Protein AF-A0A6S6SW06-F1 (afdb_monomer_lite)

Sequence (258 aa):
MIRCRVYVFLMVFAVFLSACGVSHNVPEAEPIYNQGAAPYFSKISEDELSRVSQRLYQNITQGDADRIVQWNDQQQSLNLGFGFVWYPQTSVLTAKSSFPKYLQYLQKEQVPLPIWLVNAMPRGAPWSNRQSFEQSIGDPEMRELRRILRMTKELQVLFLLERLHENTPKMVQQAKGRERKRLIYNLHAMQNVKDGLYPLLDYVSFDEKRLPIVLSRMEKQTSDERVLAAFVESVEDNTGFSGGAVEDRIRSYLNPVY

Foldseek 3Di:
DDDDDDDDDDDDDPDPPDDPPPPPPPPPPDPPDVQQDADAQDDDDPVLLVVLLVVLCCVQCVPPLLSQWDQDPVVQWIQHFSQWTWHALPDPCRVVGPVLVLVVLCVVVVNDDDPVCVVCSSRTDPQNGDVSVVVCSPPPVSVRRSVVSVVCSSSLLVVLSVVCNVCRRVVLVVDDDPLSSLSRVLSVLLSPARSSSNLVSSVSSDDPPCVVVSLLVCCVPGPDNPSSVSVNVSPQVPPPPDCPVVVVVSVCVVDDDD

Secondary structure (DSSP, 8-state):
----------------------------------TTSPP--PPPPHHHHHHHHHHHHHHHHTT-GGGGEEEETTTTEEEETTTEEE-BTT-TTGGG-SHHHHHHHHHHTT----HHHHHHTTT-BS--SHHHHHHTTTSHHHHHHHHHHHHTHHHHHHHHHHHHHHHHHHHHHHS-HHHHHHHHHHHHHHHHSTTTHHHHHHH-SS-GGGHHHHHHHHTTT-S-HHHHHHHHHHHHTTS---THHHHHHHHHHH----

Organism: NCBI:txid298394

Structure (mmCIF, N/CA/C/O backbone):
data_AF-A0A6S6SW06-F1
#
_entry.id   AF-A0A6S6SW06-F1
#
loop_
_atom_site.group_PDB
_atom_site.id
_atom_site.type_symbol
_atom_site.label_atom_id
_atom_site.label_alt_id
_atom_site.label_comp_id
_atom_site.label_asym_id
_atom_site.label_entity_id
_atom_site.label_seq_id
_atom_site.pdbx_PDB_ins_code
_atom_site.Cartn_x
_atom_site.Cartn_y
_atom_site.Cartn_z
_atom_site.occupancy
_atom_site.B_iso_or_equiv
_atom_site.auth_seq_id
_atom_site.auth_comp_id
_atom_site.auth_asym_id
_atom_site.auth_atom_id
_atom_site.pdbx_PDB_model_num
ATOM 1 N N . MET A 1 1 ? 58.487 -31.150 -91.676 1.00 33.16 1 MET A N 1
ATOM 2 C CA . MET A 1 1 ? 59.717 -30.349 -91.516 1.00 33.16 1 MET A CA 1
ATOM 3 C C . MET A 1 1 ? 59.412 -29.164 -90.617 1.00 33.16 1 MET A C 1
ATOM 5 O O . MET A 1 1 ? 58.404 -28.514 -90.831 1.00 33.16 1 MET A O 1
ATOM 9 N N . ILE A 1 2 ? 60.307 -28.947 -89.650 1.00 38.53 2 ILE A N 1
ATOM 10 C CA . ILE A 1 2 ? 60.517 -27.760 -88.805 1.00 38.53 2 ILE A CA 1
ATOM 11 C C . ILE A 1 2 ? 59.507 -27.509 -87.668 1.00 38.53 2 ILE A C 1
ATOM 13 O O . ILE A 1 2 ? 58.349 -27.154 -87.844 1.00 38.53 2 ILE A O 1
ATOM 17 N N . ARG A 1 3 ? 60.060 -27.712 -86.467 1.00 41.53 3 ARG A N 1
ATOM 18 C CA . ARG A 1 3 ? 59.581 -27.368 -85.129 1.00 41.53 3 ARG A CA 1
ATOM 19 C C . ARG A 1 3 ? 59.686 -25.856 -84.911 1.00 41.53 3 ARG A C 1
ATOM 21 O O . ARG A 1 3 ? 60.673 -25.270 -85.338 1.00 41.53 3 ARG A O 1
ATOM 28 N N . CYS A 1 4 ? 58.810 -25.285 -84.088 1.00 35.66 4 CYS A N 1
ATOM 29 C CA . CYS A 1 4 ? 59.211 -24.188 -83.208 1.00 35.66 4 CYS A CA 1
ATOM 30 C C . CYS A 1 4 ? 58.366 -24.206 -81.926 1.00 35.66 4 CYS A C 1
ATOM 32 O O . CYS A 1 4 ? 57.149 -24.055 -81.964 1.00 35.66 4 CYS A O 1
ATOM 34 N N . ARG A 1 5 ? 59.028 -24.463 -80.793 1.00 46.50 5 ARG A N 1
ATOM 35 C CA . ARG A 1 5 ? 58.508 -24.246 -79.439 1.00 46.50 5 ARG A CA 1
ATOM 36 C C . ARG A 1 5 ? 58.887 -22.826 -79.041 1.00 46.50 5 ARG A C 1
ATOM 38 O O . ARG A 1 5 ? 60.070 -22.510 -79.089 1.00 46.50 5 ARG A O 1
ATOM 45 N N . VAL A 1 6 ? 57.933 -22.042 -78.549 1.00 44.16 6 VAL A N 1
ATOM 46 C CA . VAL A 1 6 ? 58.221 -20.895 -77.681 1.00 44.16 6 VAL A CA 1
ATOM 47 C C . VAL A 1 6 ? 57.216 -20.921 -76.530 1.00 44.16 6 VAL A C 1
ATOM 49 O O . VAL A 1 6 ? 56.008 -20.870 -76.740 1.00 44.16 6 VAL A O 1
ATOM 52 N N . TYR A 1 7 ? 57.746 -21.075 -75.319 1.00 44.97 7 TYR A N 1
ATOM 53 C CA . TYR A 1 7 ? 57.059 -20.868 -74.048 1.00 44.97 7 TYR A CA 1
ATOM 54 C C . TYR A 1 7 ? 57.028 -19.367 -73.754 1.00 44.97 7 TYR A C 1
ATOM 56 O O . TYR A 1 7 ? 58.090 -18.750 -73.768 1.00 44.97 7 TYR A O 1
ATOM 64 N N . VAL A 1 8 ? 55.867 -18.804 -73.407 1.00 44.94 8 VAL A N 1
ATOM 65 C CA . VAL A 1 8 ? 55.785 -17.494 -72.739 1.00 44.94 8 VAL A CA 1
ATOM 66 C C . VAL A 1 8 ? 54.673 -17.516 -71.683 1.00 44.94 8 VAL A C 1
ATOM 68 O O . VAL A 1 8 ? 53.494 -17.576 -71.999 1.00 44.94 8 VAL A O 1
ATOM 71 N N . PHE A 1 9 ? 55.139 -17.521 -70.434 1.00 41.47 9 PHE A N 1
ATOM 72 C CA . PHE A 1 9 ? 54.661 -16.818 -69.239 1.00 41.47 9 PHE A CA 1
ATOM 73 C C . PHE A 1 9 ? 53.183 -16.837 -68.797 1.00 41.47 9 PHE A C 1
ATOM 75 O O . PHE A 1 9 ? 52.277 -16.327 -69.445 1.00 41.47 9 PHE A O 1
ATOM 82 N N . LEU A 1 10 ? 53.029 -17.305 -67.552 1.00 40.22 10 LEU A N 1
ATOM 83 C CA . LEU A 1 10 ? 51.985 -16.976 -66.583 1.00 40.22 10 LEU A CA 1
ATOM 84 C C . LEU A 1 10 ? 51.570 -15.492 -66.593 1.00 40.22 10 LEU A C 1
ATOM 86 O O . LEU A 1 10 ? 52.405 -14.618 -66.373 1.00 40.22 10 LEU A O 1
ATOM 90 N N . MET A 1 11 ? 50.259 -15.248 -66.627 1.00 39.28 11 MET A N 1
ATOM 91 C CA . MET A 1 11 ? 49.625 -14.180 -65.848 1.00 39.28 11 MET A CA 1
ATOM 92 C C . MET A 1 11 ? 48.251 -14.656 -65.366 1.00 39.28 11 MET A C 1
ATOM 94 O O . MET A 1 11 ? 47.274 -14.680 -66.110 1.00 39.28 11 MET A O 1
ATOM 98 N N . VAL A 1 12 ? 48.191 -15.046 -64.094 1.00 45.94 12 VAL A N 1
ATOM 99 C CA . VAL A 1 12 ? 46.942 -15.148 -63.338 1.00 45.94 12 VAL A CA 1
ATOM 100 C C . VAL A 1 12 ? 46.471 -13.716 -63.095 1.00 45.94 12 VAL A C 1
ATOM 102 O O . VAL A 1 12 ? 47.057 -12.999 -62.286 1.00 45.94 12 VAL A O 1
ATOM 105 N N . PHE A 1 13 ? 45.441 -13.276 -63.815 1.00 40.31 13 PHE A N 1
ATOM 106 C CA . PHE A 1 13 ? 44.746 -12.031 -63.499 1.00 40.31 13 PHE A CA 1
ATOM 107 C C . PHE A 1 13 ? 43.849 -12.275 -62.280 1.00 40.31 13 PHE A C 1
ATOM 109 O O . PHE A 1 13 ? 42.759 -12.835 -62.390 1.00 40.31 13 PHE A O 1
ATOM 116 N N . ALA A 1 14 ? 44.324 -11.866 -61.105 1.00 44.69 14 ALA A N 1
ATOM 117 C CA . ALA A 1 14 ? 43.473 -11.667 -59.942 1.00 44.69 14 ALA A CA 1
ATOM 118 C C . ALA A 1 14 ? 42.599 -10.431 -60.200 1.00 44.69 14 ALA A C 1
ATOM 120 O O . ALA A 1 14 ? 43.071 -9.296 -60.149 1.00 44.69 14 ALA A O 1
ATOM 121 N N . VAL A 1 15 ? 41.325 -10.653 -60.515 1.00 43.78 15 VAL A N 1
ATOM 122 C CA . VAL A 1 15 ? 40.325 -9.586 -60.581 1.00 43.78 15 VAL A CA 1
ATOM 123 C C . VAL A 1 15 ? 39.960 -9.200 -59.147 1.00 43.78 15 VAL A C 1
ATOM 125 O O . VAL A 1 15 ? 39.122 -9.835 -58.513 1.00 43.78 15 VAL A O 1
ATOM 128 N N . PHE A 1 16 ? 40.604 -8.156 -58.625 1.00 45.22 16 PHE A N 1
ATOM 129 C CA . PHE A 1 16 ? 40.089 -7.395 -57.488 1.00 45.22 16 PHE A CA 1
ATOM 130 C C . PHE A 1 16 ? 38.987 -6.462 -58.002 1.00 45.22 16 PHE A C 1
ATOM 132 O O . PHE A 1 16 ? 39.261 -5.360 -58.473 1.00 45.22 16 PHE A O 1
ATOM 139 N N . LEU A 1 17 ? 37.732 -6.905 -57.924 1.00 44.78 17 LEU A N 1
ATOM 140 C CA . LEU A 1 17 ? 36.589 -5.997 -57.967 1.00 44.78 17 LEU A CA 1
ATOM 141 C C . LEU A 1 17 ? 36.278 -5.578 -56.531 1.00 44.78 17 LEU A C 1
ATOM 143 O O . LEU A 1 17 ? 35.657 -6.313 -55.766 1.00 44.78 17 LEU A O 1
ATOM 147 N N . SER A 1 18 ? 36.759 -4.388 -56.173 1.00 43.47 18 SER A N 1
ATOM 148 C CA . SER A 1 18 ? 36.353 -3.663 -54.975 1.00 43.47 18 SER A CA 1
ATOM 149 C C . SER A 1 18 ? 34.848 -3.412 -55.023 1.00 43.47 18 SER A C 1
ATOM 151 O O . SER A 1 18 ? 34.377 -2.514 -55.718 1.00 43.47 18 SER A O 1
ATOM 153 N N . ALA A 1 19 ? 34.086 -4.202 -54.272 1.00 41.50 19 ALA A N 1
ATOM 154 C CA . ALA A 1 19 ? 32.726 -3.847 -53.911 1.00 41.50 19 ALA A CA 1
ATOM 155 C C . ALA A 1 19 ? 32.800 -2.669 -52.928 1.00 41.50 19 ALA A C 1
ATOM 157 O O . ALA A 1 19 ? 33.102 -2.845 -51.748 1.00 41.50 19 ALA A O 1
ATOM 158 N N . CYS A 1 20 ? 32.552 -1.451 -53.414 1.00 38.12 20 CYS A N 1
ATOM 159 C CA . CYS A 1 20 ? 32.188 -0.336 -52.548 1.00 38.12 20 CYS A CA 1
ATOM 160 C C . CYS A 1 20 ? 30.857 -0.690 -51.877 1.00 38.12 20 CYS A C 1
ATOM 162 O O . CYS A 1 20 ? 29.788 -0.515 -52.457 1.00 38.12 20 CYS A O 1
ATOM 164 N N . GLY A 1 21 ? 30.931 -1.234 -50.663 1.00 38.62 21 GLY A N 1
ATOM 165 C CA . GLY A 1 21 ? 29.778 -1.386 -49.792 1.00 38.62 21 GLY A CA 1
ATOM 166 C C . GLY A 1 21 ? 29.224 -0.006 -49.463 1.00 38.62 21 GLY A C 1
ATOM 167 O O . GLY A 1 21 ? 29.836 0.753 -48.712 1.00 38.62 21 GLY A O 1
ATOM 168 N N . VAL A 1 22 ? 28.067 0.328 -50.029 1.00 40.94 22 VAL A N 1
ATOM 169 C CA . VAL A 1 22 ? 27.239 1.420 -49.521 1.00 40.94 22 VAL A CA 1
ATOM 170 C C . VAL A 1 22 ? 26.678 0.930 -48.192 1.00 40.94 22 VAL A C 1
ATOM 172 O O . VAL A 1 22 ? 25.688 0.208 -48.137 1.00 40.94 22 VAL A O 1
ATOM 175 N N . SER A 1 23 ? 27.376 1.267 -47.112 1.00 37.28 23 SER A N 1
ATOM 176 C CA . SER A 1 23 ? 26.836 1.153 -45.767 1.00 37.28 23 SER A CA 1
ATOM 177 C C . SER A 1 23 ? 25.686 2.151 -45.649 1.00 37.28 23 SER A C 1
ATOM 179 O O . SER A 1 23 ? 25.910 3.355 -45.511 1.00 37.28 23 SER A O 1
ATOM 181 N N . HIS A 1 24 ? 24.445 1.672 -45.715 1.00 37.47 24 HIS A N 1
ATOM 182 C CA . HIS A 1 24 ? 23.310 2.409 -45.169 1.00 37.47 24 HIS A CA 1
ATOM 183 C C . HIS A 1 24 ? 23.372 2.345 -43.639 1.00 37.47 24 HIS A C 1
ATOM 185 O O . HIS A 1 24 ? 22.546 1.720 -42.987 1.00 37.47 24 HIS A O 1
ATOM 191 N N . ASN A 1 25 ? 24.357 3.034 -43.066 1.00 46.41 25 ASN A N 1
ATOM 192 C CA . ASN A 1 25 ? 24.259 3.532 -41.705 1.00 46.41 25 ASN A CA 1
ATOM 193 C C . ASN A 1 25 ? 23.307 4.730 -41.743 1.00 46.41 25 ASN A C 1
ATOM 195 O O . ASN A 1 25 ? 23.742 5.879 -41.807 1.00 46.41 25 ASN A O 1
ATOM 199 N N . VAL A 1 26 ? 22.000 4.468 -41.750 1.00 39.22 26 VAL A N 1
ATOM 200 C CA . VAL A 1 26 ? 21.068 5.437 -41.173 1.00 39.22 26 VAL A CA 1
ATOM 201 C C . VAL A 1 26 ? 21.280 5.302 -39.668 1.00 39.22 26 VAL A C 1
ATOM 203 O O . VAL A 1 26 ? 21.006 4.225 -39.141 1.00 39.22 26 VAL A O 1
ATOM 206 N N . PRO A 1 27 ? 21.831 6.308 -38.968 1.00 38.59 27 PRO A N 1
ATOM 207 C CA . PRO A 1 27 ? 21.830 6.264 -37.521 1.00 38.59 27 PRO A CA 1
ATOM 208 C C . PRO A 1 27 ? 20.363 6.303 -37.100 1.00 38.59 27 PRO A C 1
ATOM 210 O O . PRO A 1 27 ? 19.691 7.323 -37.247 1.00 38.59 27 PRO A O 1
ATOM 213 N N . GLU A 1 28 ? 19.849 5.170 -36.632 1.00 35.78 28 GLU A N 1
ATOM 214 C CA . GLU A 1 28 ? 18.659 5.165 -35.800 1.00 35.78 28 GLU A CA 1
ATOM 215 C C . GLU A 1 28 ? 19.021 6.039 -34.600 1.00 35.78 28 GLU A C 1
ATOM 217 O O . GLU A 1 28 ? 19.922 5.716 -33.825 1.00 35.78 28 GLU A O 1
ATOM 222 N N . ALA A 1 29 ? 18.452 7.242 -34.548 1.00 36.59 29 ALA A N 1
ATOM 223 C CA . ALA A 1 29 ? 18.709 8.159 -33.459 1.00 36.59 29 ALA A CA 1
ATOM 224 C C . ALA A 1 29 ? 18.152 7.513 -32.188 1.00 36.59 29 ALA A C 1
ATOM 226 O O . ALA A 1 29 ? 16.947 7.568 -31.941 1.00 36.59 29 ALA A O 1
ATOM 227 N N . GLU A 1 30 ? 19.025 6.882 -31.399 1.00 35.56 30 GLU A N 1
ATOM 228 C CA . GLU A 1 30 ? 18.692 6.503 -30.032 1.00 35.56 30 GLU A CA 1
ATOM 229 C C . GLU A 1 30 ? 18.149 7.756 -29.327 1.00 35.56 30 GLU A C 1
ATOM 231 O O . GLU A 1 30 ? 18.765 8.828 -29.426 1.00 35.56 30 GLU A O 1
ATOM 236 N N . PRO A 1 31 ? 16.994 7.678 -28.641 1.00 38.09 31 PRO A N 1
ATOM 237 C CA . PRO A 1 31 ? 16.480 8.828 -27.923 1.00 38.09 31 PRO A CA 1
ATOM 238 C C . PRO A 1 31 ? 17.548 9.288 -26.931 1.00 38.09 31 PRO A C 1
ATOM 240 O O . PRO A 1 31 ? 18.112 8.475 -26.195 1.00 38.09 31 PRO A O 1
ATOM 243 N N . ILE A 1 32 ? 17.841 10.589 -26.917 1.00 36.53 32 ILE A N 1
ATOM 244 C CA . ILE A 1 32 ? 18.813 11.192 -26.001 1.00 36.53 32 ILE A CA 1
ATOM 245 C C . ILE A 1 32 ? 18.235 11.128 -24.580 1.00 36.53 32 ILE A C 1
ATOM 247 O O . ILE A 1 32 ? 17.680 12.092 -24.057 1.00 36.53 32 ILE A O 1
ATOM 251 N N . TYR A 1 33 ? 18.345 9.967 -23.940 1.00 45.12 33 TYR A N 1
ATOM 252 C CA . TYR A 1 33 ? 18.156 9.818 -22.508 1.00 45.12 33 TYR A CA 1
ATOM 253 C C . TYR A 1 33 ? 19.418 10.354 -21.833 1.00 45.12 33 TYR A C 1
ATOM 255 O O . TYR A 1 33 ? 20.514 9.848 -22.063 1.00 45.12 33 TYR A O 1
ATOM 263 N N . ASN A 1 34 ? 19.287 11.393 -21.005 1.00 43.50 34 ASN A N 1
ATOM 264 C CA . ASN A 1 34 ? 20.386 11.903 -20.180 1.00 43.50 34 ASN A CA 1
ATOM 265 C C . ASN A 1 34 ? 20.972 10.745 -19.344 1.00 43.50 34 ASN A C 1
ATOM 267 O O . ASN A 1 34 ? 20.380 10.346 -18.339 1.00 43.50 34 ASN A O 1
ATOM 271 N N . GLN A 1 35 ? 22.117 10.191 -19.765 1.00 48.69 35 GLN A N 1
ATOM 272 C CA . GLN A 1 35 ? 22.691 8.921 -19.285 1.00 48.69 35 GLN A CA 1
ATOM 273 C C . GLN A 1 35 ? 23.278 8.959 -17.853 1.00 48.69 35 GLN A C 1
ATOM 275 O O . GLN A 1 35 ? 24.336 8.396 -17.569 1.00 48.69 35 GLN A O 1
ATOM 280 N N . GLY A 1 36 ? 22.594 9.588 -16.900 1.00 53.50 36 GLY A N 1
ATOM 281 C CA . GLY A 1 36 ? 23.032 9.611 -15.502 1.00 53.50 36 GLY A CA 1
ATOM 282 C C . GLY A 1 36 ? 22.009 10.100 -14.481 1.00 53.50 36 GLY A C 1
ATOM 283 O O . GLY A 1 36 ? 22.285 10.011 -13.286 1.00 53.50 36 GLY A O 1
ATOM 284 N N . ALA A 1 37 ? 20.844 10.592 -14.912 1.00 63.16 37 ALA A N 1
ATOM 285 C CA . ALA A 1 37 ? 19.818 11.113 -14.014 1.00 63.16 37 ALA A CA 1
ATOM 286 C C . ALA A 1 37 ? 18.663 10.119 -13.847 1.00 63.16 37 ALA A C 1
ATOM 288 O O . ALA A 1 37 ? 18.199 9.503 -14.809 1.00 63.16 37 ALA A O 1
ATOM 289 N N . ALA A 1 38 ? 18.198 9.980 -12.607 1.00 60.81 38 ALA A N 1
ATOM 290 C CA . ALA A 1 38 ? 17.019 9.192 -12.289 1.00 60.81 38 ALA A CA 1
ATOM 291 C C . ALA A 1 38 ? 15.774 9.819 -12.959 1.00 60.81 38 ALA A C 1
ATOM 293 O O . ALA A 1 38 ? 15.683 11.051 -12.998 1.00 60.81 38 ALA A O 1
ATOM 294 N N . PRO A 1 39 ? 14.838 9.019 -13.501 1.00 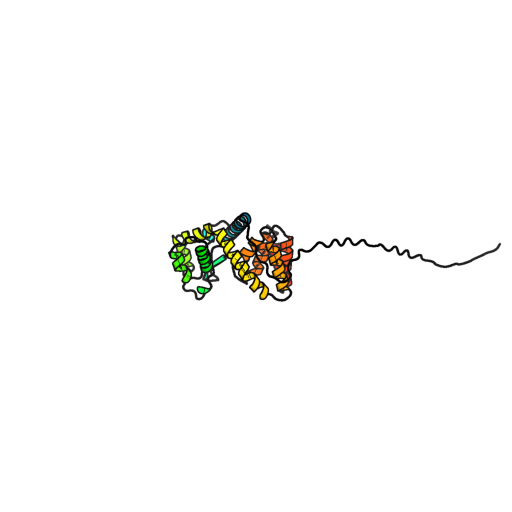67.38 39 PRO A N 1
ATOM 295 C CA . PRO A 1 39 ? 13.671 9.565 -14.182 1.00 67.38 39 PRO A CA 1
ATOM 296 C C . PRO A 1 39 ? 12.758 10.341 -13.237 1.00 67.38 39 PRO A C 1
ATOM 298 O O . PRO A 1 39 ? 12.581 10.001 -12.064 1.00 67.38 39 PRO A O 1
ATOM 301 N N . TYR A 1 40 ? 12.142 11.378 -13.795 1.00 72.88 40 TYR A N 1
ATOM 302 C CA . TYR A 1 40 ? 11.014 12.068 -13.193 1.00 72.88 40 TYR A CA 1
ATOM 303 C C . TYR A 1 40 ? 9.738 11.460 -13.771 1.00 72.88 40 TYR A C 1
ATOM 305 O O . TYR A 1 40 ? 9.452 11.673 -14.947 1.00 72.88 40 TYR A O 1
ATOM 313 N N . PHE A 1 41 ? 8.969 10.725 -12.967 1.00 72.25 41 PHE A N 1
ATOM 314 C CA . PHE A 1 41 ? 7.663 10.209 -13.378 1.00 72.25 41 PHE A CA 1
ATOM 315 C C . PHE A 1 41 ? 6.694 11.387 -13.552 1.00 72.25 41 PHE A C 1
ATOM 317 O O . PHE A 1 41 ? 6.243 11.986 -12.578 1.00 72.25 41 PHE A O 1
ATOM 324 N N . SER A 1 42 ? 6.450 11.776 -14.806 1.00 65.75 42 SER A N 1
ATOM 325 C CA . SER A 1 42 ? 5.553 12.874 -15.181 1.00 65.75 42 SER A CA 1
ATOM 326 C C . SER A 1 42 ? 4.097 12.599 -14.783 1.00 65.75 42 SER A C 1
ATOM 328 O O . SER A 1 42 ? 3.735 11.485 -14.412 1.00 65.75 42 SER A O 1
ATOM 330 N N . LYS A 1 43 ? 3.244 13.630 -14.880 1.00 70.44 43 LYS A N 1
ATOM 331 C CA . LYS A 1 43 ? 1.820 13.568 -14.521 1.00 70.44 43 LYS A CA 1
ATOM 332 C C . LYS A 1 43 ? 1.109 12.440 -15.287 1.00 70.44 43 LYS A C 1
ATOM 334 O O . LYS A 1 43 ? 1.034 12.480 -16.511 1.00 70.44 43 LYS A O 1
ATOM 339 N N . ILE A 1 44 ? 0.601 11.457 -14.544 1.00 86.12 44 ILE A N 1
ATOM 340 C CA . ILE A 1 44 ? -0.233 10.362 -15.051 1.00 86.12 44 ILE A CA 1
ATOM 341 C C . ILE A 1 44 ? -1.543 10.928 -15.622 1.00 86.12 44 ILE A C 1
ATOM 343 O O . ILE A 1 44 ? -2.140 11.830 -15.028 1.00 86.12 44 ILE A O 1
ATOM 347 N N . SER A 1 45 ? -1.974 10.438 -16.788 1.00 89.25 45 SER A N 1
ATOM 348 C CA . SER A 1 45 ? -3.278 10.818 -17.360 1.00 89.25 45 SER A CA 1
ATOM 349 C C . SER A 1 45 ? -4.428 10.217 -16.548 1.00 89.25 45 SER A C 1
ATOM 351 O O . SER A 1 45 ? -4.247 9.185 -15.905 1.00 89.25 45 SER A O 1
ATOM 353 N N . GLU A 1 46 ? -5.619 10.817 -16.589 1.00 90.31 46 GLU A N 1
ATOM 354 C CA . GLU A 1 46 ? -6.795 10.288 -15.874 1.00 90.31 46 GLU A CA 1
ATOM 355 C C . GLU A 1 46 ? -7.142 8.860 -16.325 1.00 90.31 46 GLU A C 1
ATOM 357 O O . GLU A 1 46 ? -7.343 7.973 -15.495 1.00 90.31 46 GLU A O 1
ATOM 362 N N . ASP A 1 47 ? -7.098 8.597 -17.633 1.00 90.50 47 ASP A N 1
ATOM 363 C CA . ASP A 1 47 ? -7.360 7.264 -18.178 1.00 90.50 47 ASP A CA 1
ATOM 364 C C . ASP A 1 47 ? -6.331 6.229 -17.702 1.00 90.50 47 ASP A C 1
ATOM 366 O O . ASP A 1 47 ? -6.674 5.087 -17.389 1.00 90.50 47 ASP A O 1
ATOM 370 N N . GLU A 1 48 ? -5.048 6.598 -17.665 1.00 88.06 48 GLU A N 1
ATOM 371 C CA . GLU A 1 48 ? -3.992 5.716 -17.166 1.00 88.06 48 GLU A CA 1
ATOM 372 C C . GLU A 1 48 ? -4.105 5.494 -15.658 1.00 88.06 48 GLU A C 1
ATOM 374 O O . GLU A 1 48 ? -3.988 4.359 -15.203 1.00 88.06 48 GLU A O 1
ATOM 379 N N . LEU A 1 49 ? -4.410 6.542 -14.893 1.00 92.31 49 LEU A N 1
ATOM 380 C CA . LEU A 1 49 ? -4.649 6.470 -13.456 1.00 92.31 49 LEU A CA 1
ATOM 381 C C . LEU A 1 49 ? -5.790 5.503 -13.132 1.00 92.31 49 LEU A C 1
ATOM 383 O O . LEU A 1 49 ? -5.637 4.621 -12.280 1.00 92.31 49 LEU A O 1
ATOM 387 N N . SER A 1 50 ? -6.901 5.609 -13.861 1.00 92.81 50 SER A N 1
ATOM 388 C CA . SER A 1 50 ? -8.044 4.715 -13.704 1.00 92.81 50 SER A CA 1
ATOM 389 C C . SER A 1 50 ? -7.669 3.263 -14.029 1.00 92.81 50 SER A C 1
ATOM 391 O O . SER A 1 50 ? -7.897 2.362 -13.215 1.00 92.81 50 SER A O 1
ATOM 393 N N . ARG A 1 51 ? -6.983 3.020 -15.158 1.00 90.38 51 ARG A N 1
ATOM 394 C CA . ARG A 1 51 ? -6.517 1.672 -15.538 1.00 90.38 51 ARG A CA 1
ATOM 395 C C . ARG A 1 51 ? -5.551 1.070 -14.518 1.00 90.38 51 ARG A C 1
ATOM 397 O O . ARG A 1 51 ? -5.750 -0.065 -14.086 1.00 90.38 51 ARG A O 1
ATOM 404 N N . VAL A 1 52 ? -4.514 1.808 -14.123 1.00 88.25 52 VAL A N 1
ATOM 405 C CA . VAL A 1 52 ? -3.484 1.341 -13.182 1.00 88.25 52 VAL A CA 1
ATOM 406 C C . VAL A 1 52 ? -4.096 1.060 -11.812 1.00 88.25 52 VAL A C 1
ATOM 408 O O . VAL A 1 52 ? -3.837 0.003 -11.231 1.00 88.25 52 VAL A O 1
ATOM 411 N N . SER A 1 53 ? -4.954 1.954 -11.313 1.00 92.81 53 SER A N 1
ATOM 412 C CA . SER A 1 53 ? -5.612 1.773 -10.016 1.00 92.81 53 SER A CA 1
ATOM 413 C C . SER A 1 53 ? -6.529 0.546 -10.002 1.00 92.81 53 SER A C 1
ATOM 415 O O . SER A 1 53 ? -6.547 -0.210 -9.027 1.00 92.81 53 SER A O 1
ATOM 417 N N . GLN A 1 54 ? -7.243 0.292 -11.101 1.00 91.75 54 GLN A N 1
ATOM 418 C CA . GLN A 1 54 ? -8.099 -0.877 -11.233 1.00 91.75 54 GLN A CA 1
ATOM 419 C C . GLN A 1 54 ? -7.286 -2.174 -11.316 1.00 91.75 54 GLN A C 1
ATOM 421 O O . GLN A 1 54 ? -7.649 -3.151 -10.658 1.00 91.75 54 GLN A O 1
ATOM 426 N N . ARG A 1 55 ? -6.169 -2.179 -12.056 1.00 87.69 55 ARG A N 1
ATOM 427 C CA . ARG A 1 55 ? -5.263 -3.336 -12.141 1.00 87.69 55 ARG A CA 1
ATOM 428 C C . ARG A 1 55 ? -4.643 -3.676 -10.787 1.00 87.69 55 ARG A C 1
ATOM 430 O O . ARG A 1 55 ? -4.689 -4.835 -10.388 1.00 87.69 55 ARG A O 1
ATOM 437 N N . LEU A 1 56 ? -4.131 -2.684 -10.050 1.00 86.56 56 LEU A N 1
ATOM 438 C CA . LEU A 1 56 ? -3.599 -2.895 -8.694 1.00 86.56 56 LEU A CA 1
ATOM 439 C C . LEU A 1 56 ? -4.673 -3.462 -7.770 1.00 86.56 56 LEU A C 1
ATOM 441 O O . LEU A 1 56 ? -4.454 -4.474 -7.107 1.00 86.56 56 LEU A O 1
ATOM 445 N N . TYR A 1 57 ? -5.865 -2.862 -7.776 1.00 90.94 57 TYR A N 1
ATOM 446 C CA . TYR A 1 57 ? -6.975 -3.345 -6.964 1.00 90.94 57 TYR A CA 1
ATOM 447 C C . TYR A 1 57 ? -7.322 -4.804 -7.269 1.00 90.94 57 TYR A C 1
ATOM 449 O O . TYR A 1 57 ? -7.444 -5.601 -6.342 1.00 90.94 57 TYR A O 1
ATOM 457 N N . GLN A 1 58 ? -7.436 -5.174 -8.545 1.00 87.00 58 GLN A N 1
ATOM 458 C CA . GLN A 1 58 ? -7.695 -6.555 -8.959 1.00 87.00 58 GLN A CA 1
ATOM 459 C C . GLN A 1 58 ? -6.570 -7.506 -8.543 1.00 87.00 58 GLN A C 1
ATOM 461 O O . GLN A 1 58 ? -6.862 -8.588 -8.042 1.00 87.00 58 GLN A O 1
ATOM 466 N N . ASN A 1 59 ? -5.306 -7.102 -8.687 1.00 81.62 59 ASN A N 1
ATOM 467 C CA . ASN A 1 59 ? -4.151 -7.912 -8.295 1.00 81.62 59 ASN A CA 1
ATOM 468 C C . ASN A 1 59 ? -4.163 -8.233 -6.791 1.00 81.62 59 ASN A C 1
ATOM 470 O O . ASN A 1 59 ? -3.965 -9.373 -6.376 1.00 81.62 59 ASN A O 1
ATOM 474 N N . ILE A 1 60 ? -4.452 -7.225 -5.969 1.00 83.62 60 ILE A N 1
ATOM 475 C CA . ILE A 1 60 ? -4.438 -7.336 -4.506 1.00 83.62 60 ILE A CA 1
ATOM 476 C C . ILE A 1 60 ? -5.645 -8.118 -3.994 1.00 83.62 60 ILE A C 1
ATOM 478 O O . ILE A 1 60 ? -5.522 -8.951 -3.096 1.00 83.62 60 ILE A O 1
ATOM 482 N N . THR A 1 61 ? -6.817 -7.847 -4.565 1.00 85.88 61 THR A N 1
ATOM 483 C CA . THR A 1 61 ? -8.071 -8.454 -4.112 1.00 85.88 61 THR A CA 1
ATOM 484 C C . THR A 1 61 ? -8.315 -9.829 -4.709 1.00 85.88 61 THR A C 1
ATOM 486 O O . THR A 1 61 ? -9.027 -10.626 -4.114 1.00 85.88 61 THR A O 1
ATOM 489 N N . GLN A 1 62 ? -7.747 -10.137 -5.877 1.00 82.25 62 GLN A N 1
ATOM 490 C CA . GLN A 1 62 ? -8.049 -11.355 -6.639 1.00 82.25 62 GLN A CA 1
ATOM 491 C C . GLN A 1 62 ? -9.566 -11.583 -6.807 1.00 82.25 62 GLN A C 1
ATOM 493 O O . GLN A 1 62 ? -10.039 -12.715 -6.800 1.00 82.25 62 GLN A O 1
ATOM 498 N N . GLY A 1 63 ? -10.339 -10.496 -6.909 1.00 84.56 63 GLY A N 1
ATOM 499 C CA . GLY A 1 63 ? -11.803 -10.525 -6.997 1.00 84.56 63 GLY A CA 1
ATOM 500 C C . GLY A 1 63 ? -12.546 -10.473 -5.656 1.00 84.56 63 GLY A C 1
ATOM 501 O O . GLY A 1 63 ? -13.743 -10.205 -5.654 1.00 84.56 63 GLY A O 1
ATOM 502 N N . ASP A 1 64 ? -11.862 -10.645 -4.525 1.00 91.38 64 ASP A N 1
ATOM 503 C CA . ASP A 1 64 ? -12.445 -10.544 -3.185 1.00 91.38 64 ASP A CA 1
ATOM 504 C C . ASP A 1 64 ? -12.117 -9.189 -2.541 1.00 91.38 64 ASP A C 1
ATOM 506 O O . ASP A 1 64 ? -10.992 -8.922 -2.108 1.00 91.38 64 ASP A O 1
ATOM 510 N N . ALA A 1 65 ? -13.121 -8.315 -2.461 1.00 91.38 65 ALA A N 1
ATOM 511 C CA . ALA A 1 65 ? -12.962 -6.962 -1.944 1.00 91.38 65 ALA A CA 1
ATOM 512 C C . ALA A 1 65 ? -12.459 -6.906 -0.490 1.00 91.38 65 ALA A C 1
ATOM 514 O O . ALA A 1 65 ? -11.843 -5.901 -0.121 1.00 91.38 65 ALA A O 1
ATOM 515 N N . ASP A 1 66 ? -12.682 -7.944 0.322 1.00 91.69 66 ASP A N 1
ATOM 516 C CA . ASP A 1 66 ? -12.237 -7.963 1.718 1.00 91.69 66 ASP A CA 1
ATOM 517 C C . ASP A 1 66 ? -10.721 -8.144 1.847 1.00 91.69 66 ASP A C 1
ATOM 519 O O . ASP A 1 66 ? -10.123 -7.657 2.812 1.00 91.69 66 ASP A O 1
ATOM 523 N N . ARG A 1 67 ? -10.072 -8.710 0.820 1.00 92.12 67 ARG A N 1
ATOM 524 C CA . ARG A 1 67 ? -8.614 -8.880 0.738 1.00 92.12 67 ARG A CA 1
ATOM 525 C C . ARG A 1 67 ? -7.835 -7.576 0.570 1.00 92.12 67 ARG A C 1
ATOM 527 O O . ARG A 1 67 ? -6.607 -7.608 0.566 1.00 92.12 67 ARG A O 1
ATOM 534 N N . ILE A 1 68 ? -8.496 -6.419 0.473 1.00 95.56 68 ILE A N 1
ATOM 535 C CA . ILE A 1 68 ? -7.804 -5.121 0.532 1.00 95.56 68 ILE A CA 1
ATOM 536 C C . ILE A 1 68 ? -7.222 -4.820 1.924 1.00 95.56 68 ILE A C 1
ATOM 538 O O . ILE A 1 68 ? -6.435 -3.887 2.063 1.00 95.56 68 ILE A O 1
ATOM 542 N N . VAL A 1 69 ? -7.593 -5.596 2.949 1.00 96.94 69 VAL A N 1
ATOM 543 C CA . VAL A 1 69 ? -6.959 -5.596 4.273 1.00 96.94 69 VAL A CA 1
ATOM 544 C C . VAL A 1 69 ? -6.693 -7.043 4.674 1.00 96.94 69 VAL A C 1
ATOM 546 O O . VAL A 1 69 ? -7.621 -7.843 4.761 1.00 96.94 69 VAL A O 1
ATOM 549 N N . GLN A 1 70 ? -5.435 -7.385 4.929 1.00 95.44 70 GLN A N 1
ATOM 550 C CA . GLN A 1 70 ? -5.003 -8.737 5.274 1.00 95.44 70 GLN A CA 1
ATOM 551 C C . GLN A 1 70 ? -4.030 -8.711 6.446 1.00 95.44 70 GLN A C 1
ATOM 553 O O . GLN A 1 70 ? -3.181 -7.826 6.545 1.00 95.44 70 GLN A O 1
ATOM 558 N N . TRP A 1 71 ? -4.111 -9.725 7.301 1.00 96.31 71 TRP A N 1
ATOM 559 C CA . TRP A 1 71 ? -3.083 -9.973 8.301 1.00 96.31 71 TRP A CA 1
ATOM 560 C C . TRP A 1 71 ? -1.845 -10.615 7.665 1.00 96.31 71 TRP A C 1
ATOM 562 O O . TRP A 1 71 ? -1.953 -11.488 6.806 1.00 96.31 71 TRP A O 1
ATOM 572 N N . ASN A 1 72 ? -0.665 -10.193 8.108 1.00 92.94 72 ASN A N 1
ATOM 573 C CA . ASN A 1 72 ? 0.623 -10.735 7.706 1.00 92.94 72 ASN A CA 1
ATOM 574 C C . ASN A 1 72 ? 1.292 -11.418 8.904 1.00 92.94 72 ASN A C 1
ATOM 576 O O . ASN A 1 72 ? 1.839 -10.749 9.781 1.00 92.94 72 ASN A O 1
ATOM 580 N N . ASP A 1 73 ? 1.297 -12.753 8.925 1.00 88.38 73 ASP A N 1
ATOM 581 C CA . ASP A 1 73 ? 1.885 -13.528 10.026 1.00 88.38 73 ASP A CA 1
ATOM 582 C C . ASP A 1 73 ? 3.402 -13.363 10.137 1.00 88.38 73 ASP A C 1
ATOM 584 O O . ASP A 1 73 ? 3.956 -13.402 11.232 1.00 88.38 73 ASP A O 1
ATOM 588 N N . GLN A 1 74 ? 4.098 -13.166 9.019 1.00 87.69 74 GLN A N 1
ATOM 589 C CA . GLN A 1 74 ? 5.556 -13.052 9.037 1.00 87.69 74 GLN A CA 1
ATOM 590 C C . GLN A 1 74 ? 6.002 -11.736 9.675 1.00 87.69 74 GLN A C 1
ATOM 592 O O . GLN A 1 74 ? 7.013 -11.693 10.372 1.00 87.69 74 GLN A O 1
ATOM 597 N N . GLN A 1 75 ? 5.246 -10.663 9.434 1.00 86.81 75 GLN A N 1
ATOM 598 C CA . GLN A 1 75 ? 5.554 -9.325 9.941 1.00 86.81 75 GLN A CA 1
ATOM 599 C C . GLN A 1 75 ? 4.751 -8.951 11.193 1.00 86.81 75 GLN A C 1
ATOM 601 O O . GLN A 1 75 ? 5.057 -7.933 11.811 1.00 86.81 75 GLN A O 1
ATOM 606 N N . GLN A 1 76 ? 3.757 -9.758 11.580 1.00 95.00 76 GLN A N 1
ATOM 607 C CA . GLN A 1 76 ? 2.820 -9.463 12.671 1.00 95.00 76 GLN A CA 1
ATOM 608 C C . GLN A 1 76 ? 2.185 -8.070 12.499 1.00 95.00 76 GLN A C 1
ATOM 610 O O . GLN A 1 76 ? 2.232 -7.214 13.385 1.00 95.00 76 GLN A O 1
ATOM 615 N N . SER A 1 77 ? 1.654 -7.821 11.301 1.00 95.81 77 SER A N 1
ATOM 616 C CA . SER A 1 77 ? 1.142 -6.521 10.860 1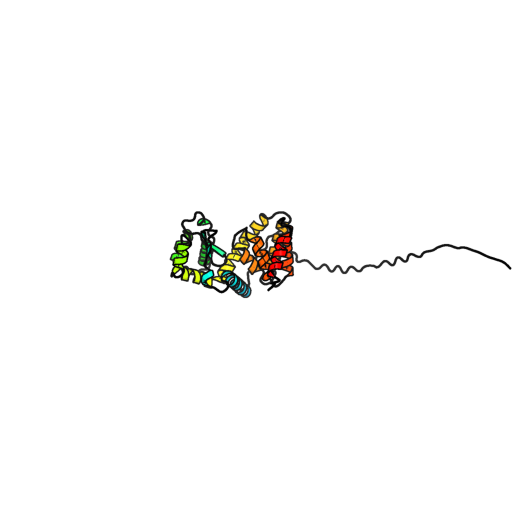.00 95.81 77 SER A CA 1
ATOM 617 C C . SER A 1 77 ? -0.049 -6.675 9.917 1.00 95.81 77 SER A C 1
ATOM 619 O O . SER A 1 77 ? -0.352 -7.773 9.451 1.00 95.81 77 SER A O 1
ATOM 621 N N . LEU A 1 78 ? -0.717 -5.564 9.604 1.00 96.50 78 LEU A N 1
ATOM 622 C CA . LEU A 1 78 ? -1.656 -5.509 8.490 1.00 96.50 78 LEU A CA 1
ATOM 623 C C . LEU A 1 78 ? -0.947 -5.109 7.200 1.00 96.50 78 LEU A C 1
ATOM 625 O O . LEU A 1 78 ? -0.248 -4.095 7.170 1.00 96.50 78 LEU A O 1
ATOM 629 N N . ASN A 1 79 ? -1.225 -5.852 6.133 1.00 93.62 79 ASN A N 1
ATOM 630 C CA . ASN A 1 79 ? -1.066 -5.403 4.757 1.00 93.62 79 ASN A CA 1
ATOM 631 C C . ASN A 1 79 ? -2.403 -4.821 4.295 1.00 93.62 79 ASN A C 1
ATOM 633 O O . ASN A 1 79 ? -3.442 -5.466 4.440 1.00 93.62 79 ASN A O 1
ATOM 637 N N . LEU A 1 80 ? -2.402 -3.616 3.739 1.00 94.75 80 LEU A N 1
ATOM 638 C CA . LEU A 1 80 ? -3.637 -2.961 3.336 1.00 94.75 80 LEU A CA 1
ATOM 639 C C . LEU A 1 80 ? -3.466 -2.014 2.159 1.00 94.75 80 LEU A C 1
ATOM 641 O O . LEU A 1 80 ? -2.378 -1.495 1.907 1.00 94.75 80 LEU A O 1
ATOM 645 N N . GLY A 1 81 ? -4.567 -1.776 1.452 1.00 94.75 81 GLY A N 1
ATOM 646 C CA . GLY A 1 81 ? -4.558 -0.940 0.262 1.00 94.75 81 GLY A CA 1
ATOM 647 C C . GLY A 1 81 ? -3.575 -1.474 -0.773 1.00 94.75 81 GLY A C 1
ATOM 648 O O . GLY A 1 81 ? -3.408 -2.683 -0.914 1.00 94.75 81 GLY A O 1
ATOM 649 N N . PHE A 1 82 ? -2.884 -0.571 -1.463 1.00 90.75 82 PHE A N 1
ATOM 650 C CA . PHE A 1 82 ? -1.910 -0.898 -2.505 1.00 90.75 82 PHE A CA 1
ATOM 651 C C . PHE A 1 82 ? -0.517 -1.231 -1.953 1.00 90.75 82 PHE A C 1
ATOM 653 O O . PHE A 1 82 ? 0.503 -0.794 -2.472 1.00 90.75 82 PHE A O 1
ATOM 660 N N . GLY A 1 83 ? -0.483 -2.022 -0.876 1.00 85.50 83 GLY A N 1
ATOM 661 C CA . GLY A 1 83 ? 0.752 -2.524 -0.272 1.00 85.50 83 GLY A CA 1
ATOM 662 C C . GLY A 1 83 ? 1.284 -1.677 0.885 1.00 85.50 83 GLY A C 1
ATOM 663 O O . GLY A 1 83 ? 2.489 -1.630 1.131 1.00 85.50 83 GLY A O 1
ATOM 664 N N . PHE A 1 84 ? 0.403 -0.998 1.618 1.00 91.94 84 PHE A N 1
ATOM 665 C CA . PHE A 1 84 ? 0.782 -0.343 2.863 1.00 91.94 84 PHE A CA 1
ATOM 666 C C . PHE A 1 84 ? 0.890 -1.349 4.005 1.00 91.94 84 PHE A C 1
ATOM 668 O O . PHE A 1 84 ? 0.165 -2.340 4.042 1.00 91.94 84 PHE A O 1
ATOM 675 N N . VAL A 1 85 ? 1.759 -1.042 4.966 1.00 92.44 85 VAL A N 1
ATOM 676 C CA . VAL A 1 85 ? 1.919 -1.803 6.204 1.00 92.44 85 VAL A CA 1
ATOM 677 C C . VAL A 1 85 ? 1.461 -0.961 7.388 1.00 92.44 85 VAL A C 1
ATOM 679 O O . VAL A 1 85 ? 1.833 0.217 7.502 1.00 92.44 85 VAL A O 1
ATOM 682 N N . TRP A 1 86 ? 0.689 -1.569 8.286 1.00 97.12 86 TRP A N 1
ATOM 683 C CA . TRP A 1 86 ? 0.297 -0.970 9.558 1.00 97.12 86 TRP A CA 1
ATOM 684 C C . TRP A 1 86 ? 0.546 -1.941 10.705 1.00 97.12 86 TRP A C 1
ATOM 686 O O . TRP A 1 86 ? -0.105 -2.979 10.820 1.00 97.12 86 TRP A O 1
ATOM 696 N N . TYR A 1 87 ? 1.529 -1.614 11.539 1.00 97.56 87 TYR A N 1
ATOM 697 C CA . TYR A 1 87 ? 1.859 -2.420 12.706 1.00 97.56 87 TYR A CA 1
ATOM 698 C C . TYR A 1 87 ? 0.916 -2.102 13.875 1.00 97.56 87 TYR A C 1
ATOM 700 O O . TYR A 1 87 ? 0.489 -0.948 14.012 1.00 97.56 87 TYR A O 1
ATOM 708 N N . PRO A 1 88 ? 0.609 -3.091 14.733 1.00 97.88 88 PRO A N 1
ATOM 709 C CA . PRO A 1 88 ? -0.179 -2.867 15.937 1.00 97.88 88 PRO A CA 1
ATOM 710 C C . PRO A 1 88 ? 0.505 -1.925 16.916 1.00 97.88 88 PRO A C 1
ATOM 712 O O . PRO A 1 88 ? 1.730 -1.913 16.984 1.00 97.88 88 PRO A O 1
ATOM 715 N N . GLN A 1 89 ? -0.272 -1.225 17.745 1.00 95.12 89 GLN A N 1
ATOM 716 C CA . GLN A 1 89 ? 0.252 -0.266 18.731 1.00 95.12 89 GLN A CA 1
ATOM 717 C C . GLN A 1 89 ? 1.319 -0.840 19.677 1.00 95.12 89 GLN A C 1
ATOM 719 O O . GLN A 1 89 ? 2.224 -0.131 20.111 1.00 95.12 89 GLN A O 1
ATOM 724 N N . THR A 1 90 ? 1.226 -2.127 20.004 1.00 92.75 90 THR A N 1
ATOM 725 C CA . THR A 1 90 ? 2.175 -2.822 20.884 1.00 92.75 90 THR A CA 1
ATOM 726 C C . THR A 1 90 ? 3.501 -3.162 20.199 1.00 92.75 90 THR A C 1
ATOM 728 O O . THR A 1 90 ? 4.443 -3.590 20.863 1.00 92.75 90 THR A O 1
ATOM 731 N N . SER A 1 91 ? 3.600 -2.988 18.879 1.00 94.31 91 SER A N 1
ATOM 732 C CA . SER A 1 91 ? 4.793 -3.326 18.114 1.00 94.31 91 SER A CA 1
ATOM 733 C C . SER A 1 91 ? 5.859 -2.241 18.220 1.00 94.31 91 SER A C 1
ATOM 735 O O . SER A 1 91 ? 5.607 -1.055 17.999 1.00 94.31 91 SER A O 1
ATOM 737 N N . VAL A 1 92 ? 7.109 -2.663 18.408 1.00 93.25 92 VAL A N 1
ATOM 738 C CA . VAL A 1 92 ? 8.288 -1.786 18.294 1.00 93.25 92 VAL A CA 1
ATOM 739 C C . VAL A 1 92 ? 8.478 -1.229 16.875 1.00 93.25 92 VAL A C 1
ATOM 741 O O . VAL A 1 92 ? 9.221 -0.271 16.673 1.00 93.25 92 VAL A O 1
ATOM 744 N N . LEU A 1 93 ? 7.804 -1.812 15.876 1.00 91.81 93 LEU A N 1
ATOM 745 C CA . LEU A 1 93 ? 7.848 -1.381 14.478 1.00 91.81 93 LEU A CA 1
ATOM 746 C C . LEU A 1 93 ? 6.722 -0.402 14.114 1.00 91.81 93 LEU A C 1
ATOM 748 O O . LEU A 1 93 ? 6.660 0.030 12.966 1.00 91.81 93 LEU A O 1
ATOM 752 N N . THR A 1 94 ? 5.877 0.011 15.067 1.00 92.88 94 THR A N 1
ATOM 753 C CA . THR A 1 94 ? 4.769 0.962 14.842 1.00 92.88 94 THR A CA 1
ATOM 754 C C . THR A 1 94 ? 5.204 2.211 14.085 1.00 92.88 94 THR A C 1
ATOM 756 O O . THR A 1 94 ? 4.588 2.562 13.077 1.00 92.88 94 THR A O 1
ATOM 759 N N . ALA A 1 95 ? 6.323 2.819 14.488 1.00 89.81 95 ALA A N 1
ATOM 760 C CA . ALA A 1 95 ? 6.877 4.011 13.845 1.00 89.81 95 ALA A CA 1
ATOM 761 C C . ALA A 1 95 ? 7.338 3.785 12.388 1.00 89.81 95 ALA A C 1
ATOM 763 O O . ALA A 1 95 ? 7.500 4.743 11.635 1.00 89.81 95 ALA A O 1
ATOM 764 N N . LYS A 1 96 ? 7.537 2.528 11.966 1.00 88.69 96 LYS A N 1
ATOM 765 C CA . LYS A 1 96 ? 7.888 2.153 10.585 1.00 88.69 96 LYS A CA 1
ATOM 766 C C . LYS A 1 96 ? 6.664 1.903 9.698 1.00 88.69 96 LYS A C 1
ATOM 768 O O . LYS A 1 96 ? 6.834 1.614 8.516 1.00 88.69 96 LYS A O 1
ATOM 773 N N . SER A 1 97 ? 5.447 2.010 10.236 1.00 91.62 97 SER A N 1
ATOM 774 C CA . SER A 1 97 ? 4.216 1.838 9.460 1.00 91.62 97 SER A CA 1
ATOM 775 C C . SER A 1 97 ? 4.155 2.835 8.304 1.00 91.62 97 SER A C 1
ATOM 777 O O . SER A 1 97 ? 4.379 4.035 8.476 1.00 91.62 97 SER A O 1
ATOM 779 N N . SER A 1 98 ? 3.810 2.351 7.113 1.00 91.50 98 SER A N 1
ATOM 780 C CA . SER A 1 98 ? 3.640 3.211 5.943 1.00 91.50 98 SER A CA 1
ATOM 781 C C . SER A 1 98 ? 2.215 3.737 5.808 1.00 91.50 98 SER A C 1
ATOM 783 O O . SER A 1 98 ? 2.020 4.793 5.216 1.00 91.50 98 SER A O 1
ATOM 785 N N . PHE A 1 99 ? 1.223 3.022 6.344 1.00 96.31 99 PHE A N 1
ATOM 786 C CA . PHE A 1 99 ? -0.182 3.399 6.209 1.00 96.31 99 PHE A CA 1
ATOM 787 C C . PHE A 1 99 ? -0.534 4.766 6.828 1.00 96.31 99 PHE A C 1
ATOM 789 O O . PHE A 1 99 ? -1.217 5.540 6.160 1.00 96.31 99 PHE A O 1
ATOM 796 N N . PRO A 1 100 ? -0.012 5.158 8.011 1.00 96.56 100 PRO A N 1
ATOM 797 C CA . PRO A 1 100 ? -0.227 6.506 8.540 1.00 96.56 100 PRO A CA 1
ATOM 798 C C . PRO A 1 100 ? 0.193 7.631 7.585 1.00 96.56 100 PRO A C 1
ATOM 800 O O . PRO A 1 100 ? -0.485 8.648 7.504 1.00 96.56 100 PRO A O 1
ATOM 803 N N . LYS A 1 101 ? 1.261 7.432 6.799 1.00 94.50 101 LYS A N 1
ATOM 804 C CA . LYS A 1 101 ? 1.704 8.412 5.792 1.00 94.50 101 LYS A CA 1
ATOM 805 C C . LYS A 1 101 ? 0.678 8.574 4.670 1.00 94.50 101 LYS A C 1
ATOM 807 O O . LYS A 1 101 ? 0.462 9.679 4.191 1.00 94.50 101 LYS A O 1
ATOM 812 N N . TYR A 1 102 ? 0.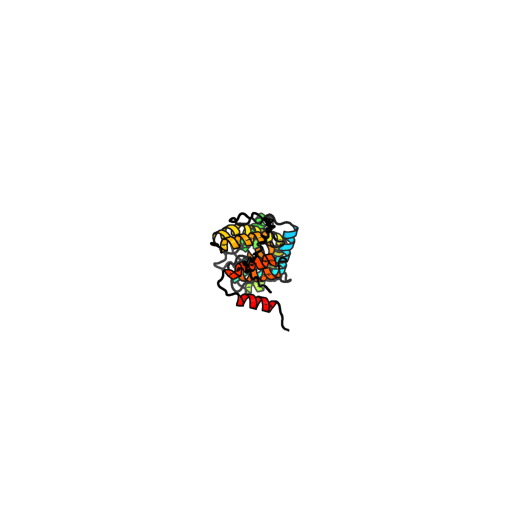018 7.483 4.280 1.00 96.75 102 TYR A N 1
ATOM 813 C CA . TYR A 1 102 ? -1.069 7.538 3.307 1.00 96.75 102 TYR A CA 1
ATOM 814 C C . TYR A 1 102 ? -2.306 8.253 3.870 1.00 96.75 102 TYR A C 1
ATOM 816 O O . TYR A 1 102 ? -2.938 9.039 3.173 1.00 96.75 102 TYR A O 1
ATOM 824 N N . LEU A 1 103 ? -2.633 8.053 5.148 1.00 97.75 103 LEU A N 1
ATOM 825 C CA . LEU A 1 103 ? -3.732 8.790 5.774 1.00 97.75 103 LEU A CA 1
ATOM 826 C C . LEU A 1 103 ? -3.447 10.297 5.859 1.00 97.75 103 LEU A C 1
ATOM 828 O O . LEU A 1 103 ? -4.343 11.097 5.608 1.00 97.75 103 LEU A O 1
ATOM 832 N N . GLN A 1 104 ? -2.204 10.693 6.144 1.00 97.00 104 GLN A N 1
ATOM 833 C CA . GLN A 1 104 ? -1.784 12.099 6.078 1.00 97.00 104 GLN A CA 1
ATOM 834 C C . GLN A 1 104 ? -1.931 12.670 4.663 1.00 97.00 104 GLN A C 1
ATOM 836 O O . GLN A 1 104 ? -2.404 13.793 4.497 1.00 97.00 104 GLN A O 1
ATOM 841 N N . TYR A 1 105 ? -1.578 11.883 3.642 1.00 96.94 105 TYR A N 1
ATOM 842 C CA . TYR A 1 105 ? -1.812 12.253 2.248 1.00 96.94 105 TYR A CA 1
ATOM 843 C C . TYR A 1 105 ? -3.307 12.469 1.969 1.00 96.94 105 TYR A C 1
ATOM 845 O O . TYR A 1 105 ? -3.682 13.508 1.439 1.00 96.94 105 TYR A O 1
ATOM 853 N N . LEU A 1 106 ? -4.184 11.569 2.424 1.00 97.75 106 LEU A N 1
ATOM 854 C CA . LEU A 1 106 ? -5.634 11.753 2.299 1.00 97.75 106 LEU A CA 1
ATOM 855 C C . LEU A 1 106 ? -6.142 13.036 2.976 1.00 97.75 106 LEU A C 1
ATOM 857 O O . LEU A 1 106 ? -7.003 13.708 2.418 1.00 97.75 106 LEU A O 1
ATOM 861 N N . GLN A 1 107 ? -5.598 13.410 4.139 1.00 97.31 107 GLN A N 1
ATOM 862 C CA . GLN A 1 107 ? -5.949 14.675 4.797 1.00 97.31 107 GLN A CA 1
ATOM 863 C C . GLN A 1 107 ? -5.512 15.898 3.980 1.00 97.31 107 GLN A C 1
ATOM 865 O O . GLN A 1 107 ? -6.267 16.864 3.885 1.00 97.31 107 GLN A O 1
ATOM 870 N N . LYS A 1 108 ? -4.318 15.855 3.372 1.00 96.81 108 LYS A N 1
ATOM 871 C CA . LYS A 1 108 ? -3.824 16.902 2.462 1.00 96.81 108 LYS A CA 1
ATOM 872 C C . LYS A 1 108 ? -4.732 17.050 1.237 1.00 96.81 108 LYS A C 1
ATOM 874 O O . LYS A 1 108 ? -5.039 18.172 0.849 1.00 96.81 108 LYS A O 1
ATOM 879 N N . GLU A 1 109 ? -5.222 15.931 0.708 1.00 96.50 109 GLU A N 1
ATOM 880 C CA . GLU A 1 109 ? -6.203 15.870 -0.386 1.00 96.50 109 GLU A CA 1
ATOM 881 C C . GLU A 1 109 ? -7.655 16.111 0.080 1.00 96.50 109 GLU A C 1
ATOM 883 O O . GLU A 1 109 ? -8.601 15.882 -0.670 1.00 96.50 109 GLU A O 1
ATOM 888 N N . GLN A 1 110 ? -7.854 16.573 1.322 1.00 97.31 110 GLN A N 1
ATOM 889 C CA . GLN A 1 110 ? -9.156 16.937 1.899 1.00 97.31 110 GLN A CA 1
ATOM 890 C C . GLN A 1 110 ? -10.184 15.792 1.926 1.00 97.31 110 GLN A C 1
ATOM 892 O O . GLN A 1 110 ? -11.391 16.025 2.022 1.00 97.31 110 GLN A O 1
ATOM 897 N N . VAL A 1 111 ? -9.724 14.539 1.902 1.00 97.19 111 VAL A N 1
ATOM 898 C CA . VAL A 1 111 ? -10.594 13.375 2.065 1.00 97.19 111 VAL A CA 1
ATOM 899 C C . VAL A 1 111 ? -10.979 13.242 3.542 1.00 97.19 111 VAL A C 1
ATOM 901 O O . VAL A 1 111 ? -10.099 13.119 4.401 1.00 97.19 111 VAL A O 1
ATOM 904 N N . PRO A 1 112 ? -12.283 13.229 3.876 1.00 95.25 112 PRO A N 1
ATOM 905 C CA . PRO A 1 112 ? -12.722 13.105 5.257 1.00 95.25 112 PRO A CA 1
ATOM 906 C C . PRO A 1 112 ? -12.378 11.718 5.807 1.00 95.25 112 PRO A C 1
ATOM 908 O O . PRO A 1 112 ? -12.774 10.690 5.250 1.00 95.25 112 PRO A O 1
ATOM 911 N N . LEU A 1 113 ? -11.663 11.694 6.934 1.00 97.50 113 LEU A N 1
ATOM 912 C CA . LEU A 1 113 ? -11.312 10.470 7.648 1.00 97.50 113 LEU A CA 1
ATOM 913 C C . LEU A 1 113 ? -12.179 10.302 8.905 1.00 97.50 113 LEU A C 1
ATOM 915 O O . LEU A 1 113 ? -12.391 11.278 9.629 1.00 97.50 113 LEU A O 1
ATOM 919 N N . PRO A 1 114 ? -12.638 9.076 9.218 1.00 97.38 114 PRO A N 1
ATOM 920 C CA . PRO A 1 114 ? -13.298 8.781 10.481 1.00 97.38 114 PRO A CA 1
ATOM 921 C C . PRO A 1 114 ? -12.411 9.126 11.678 1.00 97.38 114 PRO A C 1
ATOM 923 O O . PRO A 1 114 ? -11.202 8.884 11.666 1.00 97.38 114 PRO A O 1
ATOM 926 N N . ILE A 1 115 ? -13.028 9.629 12.749 1.00 97.31 115 ILE A N 1
ATOM 927 C CA . ILE A 1 115 ? -12.321 10.067 13.962 1.00 97.31 115 ILE A CA 1
ATOM 928 C C . ILE A 1 115 ? -11.481 8.931 14.563 1.00 97.31 115 ILE A C 1
ATOM 930 O O . ILE A 1 115 ? -10.349 9.159 14.990 1.00 97.31 115 ILE A O 1
ATOM 934 N N . TRP A 1 116 ? -11.995 7.696 14.568 1.00 97.44 116 TRP A N 1
ATOM 935 C CA . TRP A 1 116 ? -11.258 6.546 15.099 1.00 97.44 116 TRP A CA 1
ATOM 936 C C . TRP A 1 116 ? -9.949 6.305 14.332 1.00 97.44 116 TRP A C 1
ATOM 938 O O . TRP A 1 116 ? -8.922 6.020 14.948 1.00 97.44 116 TRP A O 1
ATOM 948 N N . LEU A 1 117 ? -9.964 6.491 13.008 1.00 97.19 117 LEU A N 1
ATOM 949 C CA . LEU A 1 117 ? -8.815 6.278 12.135 1.00 97.19 117 LEU A CA 1
ATOM 950 C C . LEU A 1 117 ? -7.768 7.380 12.330 1.00 97.19 117 LEU A C 1
ATOM 952 O O . LEU A 1 117 ? -6.577 7.086 12.421 1.00 97.19 117 LEU A O 1
ATOM 956 N N . VAL A 1 118 ? -8.215 8.631 12.490 1.00 96.69 118 VAL A N 1
ATOM 957 C CA . VAL A 1 118 ? -7.349 9.765 12.861 1.00 96.69 118 VAL A CA 1
ATOM 958 C C . VAL A 1 118 ? -6.672 9.511 14.209 1.00 96.69 118 VAL A C 1
ATOM 960 O O . VAL A 1 118 ? -5.462 9.684 14.340 1.00 96.69 118 VAL A O 1
ATOM 963 N N . ASN A 1 119 ? -7.424 9.024 15.197 1.00 96.44 119 ASN A N 1
ATOM 964 C CA . ASN A 1 119 ? -6.895 8.717 16.524 1.00 96.44 119 ASN A CA 1
ATOM 965 C C . ASN A 1 119 ? -5.927 7.521 16.523 1.00 96.44 119 ASN A C 1
ATOM 967 O O . ASN A 1 119 ? -4.980 7.494 17.310 1.00 96.44 119 ASN A O 1
ATOM 971 N N . ALA A 1 120 ? -6.160 6.524 15.666 1.00 95.88 120 ALA A N 1
ATOM 972 C CA . ALA A 1 120 ? -5.298 5.351 15.531 1.00 95.88 120 ALA A CA 1
ATOM 973 C C . ALA A 1 120 ? -3.999 5.656 14.763 1.00 95.88 120 ALA A C 1
ATOM 975 O O . ALA A 1 120 ? -2.974 5.025 15.013 1.00 95.88 120 ALA A O 1
ATOM 976 N N . MET A 1 121 ? -4.010 6.647 13.867 1.00 93.62 121 MET A N 1
ATOM 977 C CA . MET A 1 121 ? -2.884 6.999 12.996 1.00 93.62 121 MET A CA 1
ATOM 978 C C . MET A 1 121 ? -1.524 7.134 13.719 1.00 93.62 121 MET A C 1
ATOM 980 O O . MET A 1 121 ? -0.578 6.479 13.276 1.00 93.62 121 MET A O 1
ATOM 984 N N . PRO A 1 122 ? -1.381 7.901 14.823 1.00 94.25 122 PRO A N 1
ATOM 985 C CA . PRO A 1 122 ? -0.108 7.997 15.544 1.00 94.25 122 PRO A CA 1
ATOM 986 C C . PRO A 1 122 ? 0.177 6.796 16.459 1.00 94.25 122 PRO A C 1
ATOM 988 O O . PRO A 1 122 ? 1.306 6.641 16.918 1.00 94.25 122 PRO A O 1
ATOM 991 N N . ARG A 1 123 ? -0.832 5.969 16.765 1.00 95.12 123 ARG A N 1
ATOM 992 C CA . ARG A 1 123 ? -0.730 4.890 17.756 1.00 95.12 123 ARG A CA 1
ATOM 993 C C . ARG A 1 123 ? -0.430 3.530 17.150 1.00 95.12 123 ARG A C 1
ATOM 995 O O . ARG A 1 123 ? 0.174 2.728 17.839 1.00 95.12 123 ARG A O 1
ATOM 1002 N N . GLY 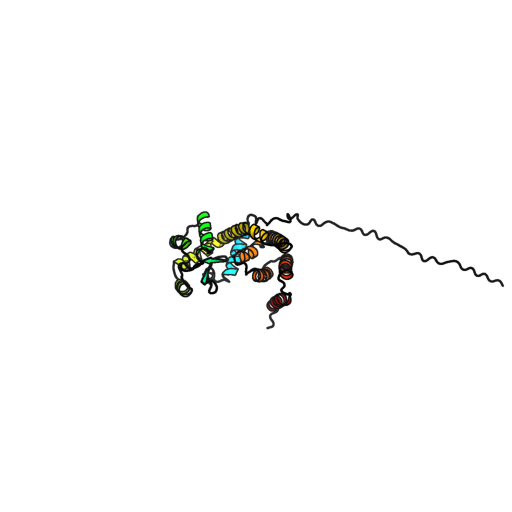A 1 124 ? -0.827 3.271 15.908 1.00 96.44 124 GLY A N 1
ATOM 1003 C CA . GLY A 1 124 ? -0.745 1.944 15.295 1.00 96.44 124 GLY A CA 1
ATOM 1004 C C . GLY A 1 124 ? -2.119 1.312 15.091 1.00 96.44 124 GLY A C 1
ATOM 1005 O O . GLY A 1 124 ? -3.146 1.880 15.466 1.00 96.44 124 GLY A O 1
ATOM 1006 N N . ALA A 1 125 ? -2.134 0.140 14.458 1.00 97.25 125 ALA A N 1
ATOM 1007 C CA . ALA A 1 125 ? -3.368 -0.587 14.200 1.00 97.25 125 ALA A CA 1
ATOM 1008 C C . ALA A 1 125 ? -4.040 -0.974 15.534 1.00 97.25 125 ALA A C 1
ATOM 1010 O O . ALA A 1 125 ? -3.340 -1.407 16.458 1.00 97.25 125 ALA A O 1
ATOM 1011 N N . PRO A 1 126 ? -5.377 -0.842 15.649 1.00 96.50 126 PRO A N 1
ATOM 1012 C CA . PRO A 1 126 ? -6.099 -1.175 16.880 1.00 96.50 126 PRO A CA 1
ATOM 1013 C C . PRO A 1 126 ? -6.126 -2.686 17.165 1.00 96.50 126 PRO A C 1
ATOM 1015 O O . PRO A 1 126 ? -6.351 -3.097 18.300 1.00 96.50 126 PRO A O 1
ATOM 1018 N N . TRP A 1 127 ? -5.856 -3.512 16.152 1.00 97.06 127 TRP A N 1
ATOM 1019 C CA . TRP A 1 127 ? -5.805 -4.968 16.258 1.00 97.06 127 TRP A CA 1
ATOM 1020 C C . TRP A 1 127 ? -4.391 -5.423 16.620 1.00 97.06 127 TRP A C 1
ATOM 1022 O O . TRP A 1 127 ? -3.469 -5.331 15.811 1.00 97.06 127 TRP A O 1
ATOM 1032 N N . SER A 1 128 ? -4.223 -5.890 17.859 1.00 95.38 128 SER A N 1
ATOM 1033 C CA . SER A 1 128 ? -2.934 -6.244 18.468 1.00 95.38 128 SER A CA 1
ATOM 1034 C C . SER A 1 128 ? -2.295 -7.507 17.889 1.00 95.38 128 SER A C 1
ATOM 1036 O O . SER A 1 128 ? -1.078 -7.669 17.955 1.00 95.38 128 SER A O 1
ATOM 1038 N N . ASN A 1 129 ? -3.108 -8.407 17.343 1.00 96.88 129 ASN A N 1
ATOM 1039 C CA . ASN A 1 129 ? -2.690 -9.689 16.786 1.00 96.88 129 ASN A CA 1
ATOM 1040 C C . ASN A 1 129 ? -3.721 -10.222 15.775 1.00 96.88 129 ASN A C 1
ATOM 1042 O O . ASN A 1 129 ? -4.822 -9.677 15.638 1.00 96.88 129 ASN A O 1
ATOM 1046 N N . ARG A 1 130 ? -3.381 -11.340 15.124 1.00 97.31 130 ARG A N 1
ATOM 1047 C CA . ARG A 1 130 ? -4.244 -12.024 14.154 1.00 97.31 130 ARG A CA 1
ATOM 1048 C C . ARG A 1 130 ? -5.644 -12.312 14.685 1.00 97.31 130 ARG A C 1
ATOM 1050 O O . ARG A 1 130 ? -6.614 -12.003 14.008 1.00 97.31 130 ARG A O 1
ATOM 1057 N N . GLN A 1 131 ? -5.746 -12.864 15.891 1.00 98.00 131 GLN A N 1
ATOM 1058 C CA . GLN A 1 131 ? -7.030 -13.236 1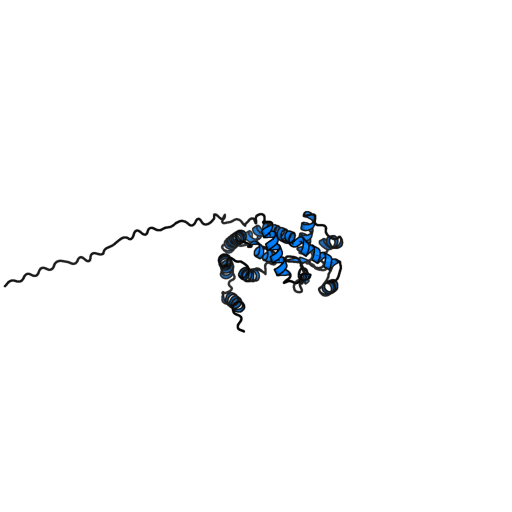6.480 1.00 98.00 131 GLN A CA 1
ATOM 1059 C C . GLN A 1 131 ? -7.937 -12.010 16.649 1.00 98.00 131 GLN A C 1
ATOM 1061 O O . GLN A 1 131 ? -9.102 -12.047 16.263 1.00 98.00 131 GLN A O 1
ATOM 1066 N N . SER A 1 132 ? -7.396 -10.902 17.166 1.00 97.44 132 SER A N 1
ATOM 1067 C CA . SER A 1 132 ? -8.148 -9.648 17.307 1.00 97.44 132 SER A CA 1
ATOM 1068 C C . SER A 1 132 ? -8.566 -9.057 15.956 1.00 97.44 132 SER A C 1
ATOM 1070 O O . SER A 1 132 ? -9.656 -8.505 15.838 1.00 97.44 132 SER A O 1
ATOM 1072 N N . PHE A 1 133 ? -7.736 -9.211 14.918 1.00 97.75 133 PHE A N 1
ATOM 1073 C CA . PHE A 1 133 ? -8.085 -8.814 13.556 1.00 97.75 133 PHE A CA 1
ATOM 1074 C C . PHE A 1 133 ? -9.220 -9.681 12.996 1.00 97.75 133 PHE A C 1
ATOM 1076 O O . PHE A 1 133 ? -10.205 -9.139 12.499 1.00 97.75 133 PHE A O 1
ATOM 1083 N N . GLU A 1 134 ? -9.124 -11.006 13.107 1.00 97.50 134 GLU A N 1
ATOM 1084 C CA . GLU A 1 134 ? -10.128 -11.942 12.583 1.00 97.50 134 GLU A CA 1
ATOM 1085 C C . GLU A 1 134 ? -11.501 -11.731 13.229 1.00 97.50 134 GLU A C 1
ATOM 1087 O O . GLU A 1 134 ? -12.516 -11.706 12.534 1.00 97.50 134 GLU A O 1
ATOM 1092 N N . GLN A 1 135 ? -11.530 -11.486 14.540 1.00 97.94 135 GLN A N 1
ATOM 1093 C CA . GLN A 1 135 ? -12.760 -11.164 15.269 1.00 97.94 135 GLN A CA 1
ATOM 1094 C C . GLN A 1 135 ? -13.400 -9.851 14.797 1.00 97.94 135 GLN A C 1
ATOM 1096 O O . GLN A 1 135 ? -14.620 -9.727 14.827 1.00 97.94 135 GLN A O 1
ATOM 1101 N N . SER A 1 136 ? -12.594 -8.909 14.302 1.00 97.06 136 SER A N 1
ATOM 1102 C CA . SER A 1 136 ? -13.050 -7.586 13.867 1.00 97.06 136 SER A CA 1
ATOM 1103 C C . SER A 1 136 ? -13.467 -7.482 12.400 1.00 97.06 136 SER A C 1
ATOM 1105 O O . SER A 1 136 ? -13.843 -6.405 11.937 1.00 97.06 136 SER A O 1
ATOM 1107 N N . ILE A 1 137 ? -13.385 -8.573 11.626 1.00 95.19 137 ILE A N 1
ATOM 1108 C CA . ILE A 1 137 ? -13.665 -8.558 10.177 1.00 95.19 137 ILE A CA 1
ATOM 1109 C C . ILE A 1 137 ? -15.045 -7.953 9.869 1.00 95.19 137 ILE A C 1
ATOM 1111 O O . ILE A 1 137 ? -15.215 -7.306 8.832 1.00 95.19 137 ILE A O 1
ATOM 1115 N N . GLY A 1 138 ? -16.007 -8.166 10.772 1.00 95.81 138 GLY A N 1
ATOM 1116 C CA . GLY A 1 138 ? -17.376 -7.665 10.702 1.00 95.81 138 GLY A CA 1
ATOM 1117 C C . GLY A 1 138 ? -17.642 -6.386 11.500 1.00 95.81 138 GLY A C 1
ATOM 1118 O O . GLY A 1 138 ? -18.807 -6.010 11.629 1.00 95.81 138 GLY A O 1
ATOM 1119 N N . ASP A 1 139 ? -16.630 -5.703 12.026 1.00 97.69 139 ASP A N 1
ATOM 1120 C CA . ASP A 1 139 ? -16.827 -4.499 12.838 1.00 97.69 139 ASP A CA 1
ATOM 1121 C C . ASP A 1 139 ? -17.072 -3.251 11.968 1.00 97.69 139 ASP A C 1
ATOM 1123 O O . ASP A 1 139 ? -16.653 -3.199 10.800 1.00 97.69 139 ASP A O 1
ATOM 1127 N N . PRO A 1 140 ? -17.760 -2.218 12.499 1.00 97.81 140 PRO A N 1
ATOM 1128 C CA . PRO A 1 140 ? -17.946 -0.945 11.802 1.00 97.81 140 PRO A CA 1
ATOM 1129 C C . PRO A 1 140 ? -16.634 -0.324 11.308 1.00 97.81 140 PRO A C 1
ATOM 1131 O O . PRO A 1 140 ? -16.551 0.084 10.150 1.00 97.81 140 PRO A O 1
ATOM 1134 N N . GLU A 1 141 ? -15.596 -0.324 12.140 1.00 97.62 141 GLU A N 1
ATOM 1135 C CA . GLU A 1 141 ? -14.279 0.239 11.845 1.00 97.62 141 GLU A CA 1
ATOM 1136 C C . GLU A 1 141 ? -13.617 -0.478 10.663 1.00 97.62 141 GLU A C 1
ATOM 1138 O O . GLU A 1 141 ? -13.102 0.165 9.747 1.00 97.62 141 GLU A O 1
ATOM 1143 N N . MET A 1 142 ? -13.683 -1.814 10.620 1.00 97.94 142 MET A N 1
ATOM 1144 C CA . MET A 1 142 ? -13.131 -2.592 9.508 1.00 97.94 142 MET A CA 1
ATOM 1145 C C . MET A 1 142 ? -13.866 -2.301 8.194 1.00 97.94 142 MET A C 1
ATOM 1147 O O . MET A 1 142 ? -13.235 -2.108 7.148 1.00 97.94 142 MET A O 1
ATOM 1151 N N . ARG A 1 143 ? -15.203 -2.205 8.235 1.00 97.44 143 ARG A N 1
ATOM 1152 C CA . ARG A 1 143 ? -16.005 -1.828 7.060 1.00 97.44 143 ARG A CA 1
ATOM 1153 C C . ARG A 1 143 ? -15.653 -0.433 6.554 1.00 97.44 143 ARG A C 1
ATOM 1155 O O . ARG A 1 143 ? -15.520 -0.240 5.344 1.00 97.44 143 ARG A O 1
ATOM 1162 N N . GLU A 1 144 ? -15.492 0.536 7.452 1.00 97.50 144 GLU A N 1
ATOM 1163 C CA . GLU A 1 144 ? -15.084 1.892 7.087 1.00 97.50 144 GLU A CA 1
ATOM 1164 C C . GLU A 1 144 ? -13.677 1.931 6.493 1.00 97.50 144 GLU A C 1
ATOM 1166 O O . GLU A 1 144 ? -13.481 2.570 5.458 1.00 97.50 144 GLU A O 1
ATOM 1171 N N . LEU A 1 145 ? -12.727 1.201 7.083 1.00 98.38 145 LEU A N 1
ATOM 1172 C CA . LEU A 1 145 ? -11.361 1.091 6.576 1.00 98.38 145 LEU A CA 1
ATOM 1173 C C . LEU A 1 145 ? -11.341 0.542 5.144 1.00 98.38 145 LEU A C 1
ATOM 1175 O O . LEU A 1 145 ? -10.774 1.170 4.248 1.00 98.38 145 LEU A O 1
ATOM 1179 N N . ARG A 1 146 ? -12.016 -0.589 4.897 1.00 97.94 146 ARG A N 1
ATOM 1180 C CA . ARG A 1 146 ? -12.126 -1.181 3.552 1.00 97.94 146 ARG A CA 1
ATOM 1181 C C . ARG A 1 146 ? -12.814 -0.241 2.567 1.00 97.94 146 ARG A C 1
ATOM 1183 O O . ARG A 1 146 ? -12.390 -0.140 1.415 1.00 97.94 146 ARG A O 1
ATOM 1190 N N . ARG A 1 147 ? -13.863 0.467 3.004 1.00 97.25 147 ARG A N 1
ATOM 1191 C CA . ARG A 1 147 ? -14.569 1.448 2.170 1.00 97.25 147 ARG A CA 1
ATOM 1192 C C . ARG A 1 147 ? -13.642 2.585 1.755 1.00 97.25 147 ARG A C 1
ATOM 1194 O O . ARG A 1 147 ? -13.614 2.892 0.570 1.00 97.25 147 ARG A O 1
ATOM 1201 N N . ILE A 1 148 ? -12.892 3.181 2.684 1.00 98.00 148 ILE A N 1
ATOM 1202 C CA . ILE A 1 148 ? -11.938 4.257 2.373 1.00 98.00 148 ILE A CA 1
ATOM 1203 C C . ILE A 1 148 ? -10.941 3.761 1.332 1.00 98.00 148 ILE A C 1
ATOM 1205 O O . ILE A 1 148 ? -10.896 4.323 0.245 1.00 98.00 148 ILE A O 1
ATOM 1209 N N . LEU A 1 149 ? -10.260 2.642 1.600 1.00 98.12 149 LEU A N 1
ATOM 1210 C CA . LEU A 1 149 ? -9.279 2.058 0.681 1.00 98.12 149 LEU A CA 1
ATOM 1211 C C . LEU A 1 149 ? -9.862 1.799 -0.720 1.00 98.12 149 LEU A C 1
ATOM 1213 O O . LEU A 1 149 ? -9.216 2.069 -1.729 1.00 98.12 149 LEU A O 1
ATOM 1217 N N . ARG A 1 150 ? -11.101 1.305 -0.819 1.00 96.94 150 ARG A N 1
ATOM 1218 C CA . ARG A 1 150 ? -11.753 1.063 -2.115 1.00 96.94 150 ARG A CA 1
ATOM 1219 C C . ARG A 1 150 ? -12.153 2.351 -2.839 1.00 96.94 150 ARG A C 1
ATOM 1221 O O . ARG A 1 150 ? -12.103 2.388 -4.066 1.00 96.94 150 ARG A O 1
ATOM 1228 N N . MET A 1 151 ? -12.581 3.376 -2.110 1.00 97.06 151 MET A N 1
ATOM 1229 C CA . MET A 1 151 ? -13.017 4.646 -2.700 1.00 97.06 151 MET A CA 1
ATOM 1230 C C . MET A 1 151 ? -11.840 5.532 -3.112 1.00 97.06 151 MET A C 1
ATOM 1232 O O . MET A 1 151 ? -11.996 6.378 -3.981 1.00 97.06 151 MET A O 1
ATOM 1236 N N . THR A 1 152 ? -10.661 5.323 -2.528 1.00 97.94 152 THR A N 1
ATOM 1237 C CA . THR A 1 152 ? -9.480 6.161 -2.756 1.00 97.94 152 THR A CA 1
ATOM 1238 C C . THR A 1 152 ? -8.400 5.466 -3.591 1.00 97.94 152 THR A C 1
ATOM 1240 O O . THR A 1 152 ? -7.229 5.825 -3.497 1.00 97.94 152 THR A O 1
ATOM 1243 N N . LYS A 1 153 ? -8.756 4.470 -4.417 1.00 96.38 153 LYS A N 1
ATOM 1244 C CA . LYS A 1 153 ? -7.814 3.704 -5.267 1.00 96.38 153 LYS A CA 1
ATOM 1245 C C . LYS A 1 153 ? -6.892 4.594 -6.102 1.00 96.38 153 LYS A C 1
ATOM 1247 O O . LYS A 1 153 ? -5.686 4.379 -6.125 1.00 96.38 153 LYS A O 1
ATOM 1252 N N . GLU A 1 154 ? -7.439 5.611 -6.752 1.00 96.25 154 GLU A N 1
ATOM 1253 C CA . GLU A 1 154 ? -6.652 6.536 -7.574 1.00 96.25 154 GLU A CA 1
ATOM 1254 C C . GLU A 1 154 ? -5.708 7.386 -6.711 1.00 96.25 154 GLU A C 1
ATOM 1256 O O . GLU A 1 154 ? -4.525 7.504 -7.017 1.00 96.25 154 GLU A O 1
ATOM 1261 N N . LEU A 1 155 ? -6.166 7.859 -5.548 1.00 97.06 155 LEU A N 1
ATOM 1262 C CA . LEU A 1 155 ? -5.305 8.555 -4.585 1.00 97.06 155 LEU A CA 1
ATOM 1263 C C . LEU A 1 155 ? -4.192 7.651 -4.028 1.00 97.06 155 LEU A C 1
ATOM 1265 O O . LEU A 1 155 ? -3.113 8.141 -3.710 1.00 97.06 155 LEU A O 1
ATOM 1269 N N . GLN A 1 156 ? -4.411 6.335 -3.915 1.00 96.25 156 GLN A N 1
ATOM 1270 C CA . GLN A 1 156 ? -3.340 5.394 -3.561 1.00 96.25 156 GLN A CA 1
ATOM 1271 C C . GLN A 1 156 ? -2.269 5.328 -4.650 1.00 96.25 156 GLN A C 1
ATOM 1273 O O . GLN A 1 156 ? -1.086 5.329 -4.325 1.00 96.25 156 GLN A O 1
ATOM 1278 N N . VAL A 1 157 ? -2.665 5.307 -5.927 1.00 93.88 157 VAL A N 1
ATOM 1279 C CA . VAL A 1 157 ? -1.724 5.359 -7.060 1.00 93.88 157 VAL A CA 1
ATOM 1280 C C . VAL A 1 157 ? -0.920 6.650 -7.034 1.00 93.88 157 VAL A C 1
ATOM 1282 O O . VAL A 1 157 ? 0.303 6.596 -7.110 1.00 93.88 157 VAL A O 1
ATOM 1285 N N . LEU A 1 158 ? -1.583 7.797 -6.872 1.00 93.75 158 LEU A N 1
ATOM 1286 C CA . LEU A 1 158 ? -0.911 9.097 -6.823 1.00 93.75 158 LEU A CA 1
ATOM 1287 C C . LEU A 1 158 ? 0.074 9.188 -5.652 1.00 93.75 158 LEU A C 1
ATOM 1289 O O . LEU A 1 158 ? 1.216 9.600 -5.843 1.00 93.75 158 LEU A O 1
ATOM 1293 N N . PHE A 1 159 ? -0.318 8.708 -4.471 1.00 93.19 159 PHE A N 1
ATOM 1294 C CA . PHE A 1 159 ? 0.581 8.628 -3.322 1.00 93.19 159 PHE A CA 1
ATOM 1295 C C . PHE A 1 159 ? 1.792 7.717 -3.581 1.00 93.19 159 PHE A C 1
ATOM 1297 O O . PHE A 1 159 ? 2.921 8.058 -3.227 1.00 93.19 159 PHE A O 1
ATOM 1304 N N . LEU A 1 160 ? 1.588 6.550 -4.200 1.00 88.94 160 LEU A N 1
ATOM 1305 C CA . LEU A 1 160 ? 2.689 5.649 -4.547 1.00 88.94 160 LEU A CA 1
ATOM 1306 C C . LEU A 1 160 ? 3.606 6.250 -5.621 1.00 88.94 160 LEU A C 1
ATOM 1308 O O . LEU A 1 160 ? 4.816 6.054 -5.535 1.00 88.94 160 LEU A O 1
ATOM 1312 N N . LEU A 1 161 ? 3.068 7.013 -6.577 1.00 88.38 161 LEU A N 1
ATOM 1313 C CA . LEU A 1 161 ? 3.851 7.744 -7.577 1.00 88.38 161 LEU A CA 1
ATOM 1314 C C . LEU A 1 161 ? 4.707 8.841 -6.940 1.00 88.38 161 LEU A C 1
ATOM 1316 O O . LEU A 1 161 ? 5.891 8.927 -7.253 1.00 88.38 161 LEU A O 1
ATOM 1320 N N . GLU A 1 162 ? 4.153 9.628 -6.012 1.00 86.94 162 GLU A N 1
ATOM 1321 C CA . GLU A 1 162 ? 4.914 10.637 -5.258 1.00 86.94 162 GLU A CA 1
ATOM 1322 C C . GLU A 1 162 ? 6.073 9.973 -4.505 1.00 86.94 162 GLU A C 1
ATOM 1324 O O . GLU A 1 162 ? 7.228 10.384 -4.616 1.00 86.94 162 GLU A O 1
ATOM 1329 N N . ARG A 1 163 ? 5.809 8.845 -3.839 1.00 85.12 163 ARG A N 1
ATOM 1330 C CA . ARG A 1 163 ? 6.860 8.088 -3.149 1.00 85.12 163 ARG A CA 1
ATOM 1331 C C . ARG A 1 163 ? 7.877 7.471 -4.098 1.00 85.12 163 ARG A C 1
ATOM 1333 O O . ARG A 1 163 ? 9.066 7.470 -3.778 1.00 85.12 163 ARG A O 1
ATOM 1340 N N . LEU A 1 164 ? 7.449 6.917 -5.227 1.00 81.81 164 LEU A N 1
ATOM 1341 C CA . LEU A 1 164 ? 8.357 6.396 -6.245 1.00 81.81 164 LEU A CA 1
ATOM 1342 C C . LEU A 1 164 ? 9.282 7.521 -6.719 1.00 81.81 164 LEU A C 1
ATOM 1344 O O . LEU A 1 164 ? 10.499 7.340 -6.742 1.00 81.81 164 LEU A O 1
ATOM 1348 N N . HIS A 1 165 ? 8.724 8.696 -6.999 1.00 82.94 165 HIS A N 1
ATOM 1349 C CA . HIS A 1 165 ? 9.473 9.875 -7.404 1.00 82.94 165 HIS A CA 1
ATOM 1350 C C . HIS A 1 165 ? 10.520 10.292 -6.356 1.00 82.94 165 HIS A C 1
ATOM 1352 O O . HIS A 1 165 ? 11.695 10.445 -6.682 1.00 82.94 165 HIS A O 1
ATOM 1358 N N . GLU A 1 166 ? 10.135 10.384 -5.082 1.00 80.38 166 GLU A N 1
ATOM 1359 C CA . GLU A 1 166 ? 11.035 10.770 -3.985 1.00 80.38 166 GLU A CA 1
ATOM 1360 C C . GLU A 1 166 ? 12.168 9.767 -3.714 1.00 80.38 166 GLU A C 1
ATOM 1362 O O . GLU A 1 166 ? 13.255 10.144 -3.262 1.00 80.38 166 GLU A O 1
ATOM 1367 N N . ASN A 1 167 ? 11.916 8.471 -3.922 1.00 75.31 167 ASN A N 1
ATOM 1368 C CA . ASN A 1 167 ? 12.864 7.414 -3.560 1.00 75.31 167 ASN A CA 1
ATOM 1369 C C . ASN A 1 167 ? 13.755 6.980 -4.726 1.00 75.31 167 ASN A C 1
ATOM 1371 O O . ASN A 1 167 ? 14.875 6.524 -4.492 1.00 75.31 167 ASN A O 1
ATOM 1375 N N . THR A 1 168 ? 13.319 7.202 -5.965 1.00 75.81 168 THR A N 1
ATOM 1376 C CA . THR A 1 168 ? 14.068 6.854 -7.179 1.00 75.81 168 THR A CA 1
ATOM 1377 C C . THR A 1 168 ? 15.489 7.441 -7.203 1.00 75.81 168 THR A C 1
ATOM 1379 O O . THR A 1 168 ? 16.432 6.674 -7.419 1.00 75.81 168 THR A O 1
ATOM 1382 N N . PRO A 1 169 ? 15.728 8.731 -6.880 1.00 79.25 169 PRO A N 1
ATOM 1383 C CA . PRO A 1 169 ? 17.087 9.269 -6.799 1.00 79.25 169 PRO A CA 1
ATOM 1384 C C . PRO A 1 169 ? 17.967 8.551 -5.770 1.00 79.25 169 PRO A C 1
ATOM 1386 O O . PRO A 1 169 ? 19.137 8.287 -6.040 1.00 79.25 169 PRO A O 1
ATOM 1389 N N . LYS A 1 170 ? 17.409 8.197 -4.605 1.00 73.31 170 LYS A N 1
ATOM 1390 C CA . LYS A 1 170 ? 18.142 7.501 -3.534 1.00 73.31 170 LYS A CA 1
ATOM 1391 C C . LYS A 1 170 ? 18.524 6.086 -3.965 1.00 73.31 170 LYS A C 1
ATOM 1393 O O . LYS A 1 170 ? 19.678 5.700 -3.801 1.00 73.31 170 LYS A O 1
ATOM 1398 N N . MET A 1 171 ? 17.591 5.357 -4.581 1.00 67.44 171 MET A N 1
ATOM 1399 C CA . MET A 1 171 ? 17.835 4.020 -5.136 1.00 67.44 171 MET A CA 1
ATOM 1400 C C . MET A 1 171 ? 18.952 4.053 -6.188 1.00 67.44 171 MET A C 1
ATOM 1402 O O . MET A 1 171 ? 19.900 3.271 -6.128 1.00 67.44 171 MET A O 1
ATOM 1406 N N . VAL A 1 172 ? 18.897 5.017 -7.113 1.00 72.19 172 VAL A N 1
ATOM 1407 C CA . VAL A 1 172 ? 19.926 5.203 -8.147 1.00 72.19 172 VAL A CA 1
ATOM 1408 C C . VAL A 1 172 ? 21.290 5.550 -7.541 1.00 72.19 172 VAL A C 1
ATOM 1410 O O . VAL A 1 172 ? 22.314 5.033 -7.988 1.00 72.19 172 VAL A O 1
ATOM 1413 N N . GLN A 1 173 ? 21.333 6.397 -6.510 1.00 72.62 173 GLN A N 1
ATOM 1414 C CA . GLN A 1 173 ? 22.580 6.749 -5.824 1.00 72.62 173 GLN A CA 1
ATOM 1415 C C . GLN A 1 173 ? 23.207 5.566 -5.076 1.00 72.62 173 GLN A C 1
ATOM 1417 O O . GLN A 1 173 ? 24.434 5.474 -5.012 1.00 72.62 173 GLN A O 1
ATOM 1422 N N . GLN A 1 174 ? 22.400 4.658 -4.531 1.00 68.56 174 GLN A N 1
ATOM 1423 C CA . GLN A 1 174 ? 22.891 3.475 -3.821 1.00 68.56 174 GLN A CA 1
ATOM 1424 C C . GLN A 1 174 ? 23.460 2.413 -4.773 1.00 68.56 174 GLN A C 1
ATOM 1426 O O . GLN A 1 174 ? 24.485 1.807 -4.455 1.00 68.56 174 GLN A O 1
ATOM 1431 N N . ALA A 1 175 ? 22.860 2.247 -5.956 1.00 66.75 175 ALA A N 1
ATOM 1432 C CA . ALA A 1 175 ? 23.359 1.349 -6.997 1.00 66.75 175 ALA A CA 1
ATOM 1433 C C . ALA A 1 175 ? 24.739 1.792 -7.520 1.00 66.75 175 ALA A C 1
ATOM 1435 O O . ALA A 1 175 ? 25.042 2.993 -7.577 1.00 66.75 175 ALA A O 1
ATOM 1436 N N . LYS A 1 176 ? 25.589 0.843 -7.944 1.00 69.12 176 LYS A N 1
ATOM 1437 C CA . LYS A 1 176 ? 26.975 1.132 -8.382 1.00 69.12 176 LYS A CA 1
ATOM 1438 C C . LYS A 1 176 ? 27.290 0.616 -9.785 1.00 69.12 176 LYS A C 1
ATOM 1440 O O . LYS A 1 176 ? 26.779 -0.400 -10.237 1.00 69.12 176 LYS A O 1
ATOM 1445 N N . GLY A 1 177 ? 28.187 1.317 -10.482 1.00 72.81 177 GLY A N 1
ATOM 1446 C CA . GLY A 1 177 ? 28.751 0.864 -11.757 1.00 72.81 177 GLY A CA 1
ATOM 1447 C C . GLY A 1 177 ? 27.688 0.505 -12.802 1.00 72.81 177 GLY A C 1
ATOM 1448 O O . GLY A 1 177 ? 26.866 1.341 -13.177 1.00 72.81 177 GLY A O 1
ATOM 1449 N N . ARG A 1 178 ? 27.721 -0.744 -13.281 1.00 64.38 178 ARG A N 1
ATOM 1450 C CA . ARG A 1 178 ? 26.797 -1.270 -14.300 1.00 64.38 178 ARG A CA 1
ATOM 1451 C C . ARG A 1 178 ? 25.350 -1.351 -13.798 1.00 64.38 178 ARG A C 1
ATOM 1453 O O . ARG A 1 178 ? 24.440 -1.063 -14.566 1.00 64.38 178 ARG A O 1
ATOM 1460 N N . GLU A 1 179 ? 25.146 -1.673 -12.522 1.00 58.66 179 GLU A N 1
ATOM 1461 C CA . GLU A 1 179 ? 23.821 -1.770 -11.895 1.00 58.66 179 GLU A CA 1
ATOM 1462 C C . GLU A 1 179 ? 23.088 -0.426 -11.934 1.00 58.66 179 GLU A C 1
ATOM 1464 O O . GLU A 1 179 ? 21.940 -0.356 -12.359 1.00 58.66 179 GLU A O 1
ATOM 1469 N N . ARG A 1 180 ? 23.780 0.668 -11.586 1.00 73.19 180 ARG A N 1
ATOM 1470 C CA . ARG A 1 180 ? 23.205 2.020 -11.630 1.00 73.19 180 ARG A CA 1
ATOM 1471 C C . ARG A 1 180 ? 22.712 2.388 -13.027 1.00 73.19 180 ARG A C 1
ATOM 1473 O O . ARG A 1 180 ? 21.606 2.899 -13.168 1.00 73.19 180 ARG A O 1
ATOM 1480 N N . LYS A 1 181 ? 23.534 2.143 -14.053 1.00 68.62 181 LYS A N 1
ATOM 1481 C CA . LYS A 1 181 ? 23.187 2.463 -15.449 1.00 68.62 181 LYS A CA 1
ATOM 1482 C C . LYS A 1 181 ? 21.951 1.685 -15.906 1.00 68.62 181 LYS A C 1
ATOM 1484 O O . LYS A 1 181 ? 21.070 2.249 -16.541 1.00 68.62 181 LYS A O 1
ATOM 1489 N N . ARG A 1 182 ? 21.882 0.413 -15.521 1.00 63.34 182 ARG A N 1
ATOM 1490 C CA . ARG A 1 182 ? 20.799 -0.520 -15.844 1.00 63.34 182 ARG A CA 1
ATOM 1491 C C . ARG A 1 182 ? 19.499 -0.147 -15.132 1.00 63.34 182 ARG A C 1
ATOM 1493 O O . ARG A 1 182 ? 18.471 -0.027 -15.781 1.00 63.34 182 ARG A O 1
ATOM 1500 N N . LEU A 1 183 ? 19.564 0.187 -13.842 1.00 64.19 183 LEU A N 1
ATOM 1501 C CA . LEU A 1 183 ? 18.425 0.716 -13.087 1.00 64.19 183 LEU A CA 1
ATOM 1502 C C . LEU A 1 183 ? 17.860 1.996 -13.720 1.00 64.19 183 LEU A C 1
ATOM 1504 O O . LEU A 1 183 ? 16.653 2.098 -13.906 1.00 64.19 183 LEU A O 1
ATOM 1508 N N . ILE A 1 184 ? 18.719 2.956 -14.081 1.00 69.81 184 ILE A N 1
ATOM 1509 C CA . ILE A 1 184 ? 18.291 4.188 -14.760 1.00 69.81 184 ILE A CA 1
ATOM 1510 C C . ILE A 1 184 ? 17.600 3.853 -16.086 1.00 69.81 184 ILE A C 1
ATOM 1512 O O . ILE A 1 184 ? 16.483 4.314 -16.310 1.00 69.81 184 ILE A O 1
ATOM 1516 N N . TYR A 1 185 ? 18.233 3.034 -16.933 1.00 71.31 185 TYR A N 1
ATOM 1517 C CA . TYR A 1 185 ? 17.674 2.612 -18.220 1.00 71.31 185 TYR A CA 1
ATOM 1518 C C . TYR A 1 185 ? 16.287 1.984 -18.060 1.00 71.31 185 TYR A C 1
ATOM 1520 O O . TYR A 1 185 ? 15.336 2.406 -18.710 1.00 71.31 185 TYR A O 1
ATOM 1528 N N . ASN A 1 186 ? 16.148 1.045 -17.128 1.00 67.81 186 ASN A N 1
ATOM 1529 C CA . ASN A 1 186 ? 14.895 0.350 -16.874 1.00 67.81 186 ASN A CA 1
ATOM 1530 C C . ASN A 1 186 ? 13.783 1.281 -16.405 1.00 67.81 186 ASN A C 1
ATOM 1532 O O . ASN A 1 186 ? 12.658 1.188 -16.880 1.00 67.81 186 ASN A O 1
ATOM 1536 N N . LEU A 1 187 ? 14.083 2.182 -15.468 1.00 73.44 187 LEU A N 1
ATOM 1537 C CA . LEU A 1 187 ? 13.086 3.126 -14.976 1.00 73.44 187 LEU A CA 1
ATOM 1538 C C . LEU A 1 187 ? 12.618 4.063 -16.105 1.00 73.44 187 LEU A C 1
ATOM 1540 O O . LEU A 1 187 ? 11.426 4.352 -16.187 1.00 73.44 187 LEU A O 1
ATOM 1544 N N . HIS A 1 188 ? 13.521 4.476 -17.007 1.00 74.19 188 HIS A N 1
ATOM 1545 C CA . HIS A 1 188 ? 13.159 5.232 -18.215 1.00 74.19 188 HIS A CA 1
ATOM 1546 C C . HIS A 1 188 ? 12.325 4.396 -19.189 1.00 74.19 188 HIS A C 1
ATOM 1548 O O . HIS A 1 188 ? 11.317 4.885 -19.692 1.00 74.19 188 HIS A O 1
ATOM 1554 N N . ALA A 1 189 ? 12.692 3.141 -19.444 1.00 70.81 189 ALA A N 1
ATOM 1555 C CA . ALA A 1 189 ? 11.931 2.259 -20.328 1.00 70.81 189 ALA A CA 1
ATOM 1556 C C . ALA A 1 189 ? 10.499 2.055 -19.805 1.00 70.81 189 ALA A C 1
ATOM 1558 O O . ALA A 1 189 ? 9.530 2.282 -20.526 1.00 70.81 189 ALA A O 1
ATOM 1559 N N . MET A 1 190 ? 10.359 1.740 -18.517 1.00 72.75 190 MET A N 1
ATOM 1560 C CA . MET A 1 190 ? 9.066 1.525 -17.868 1.00 72.75 190 MET A CA 1
ATOM 1561 C C . MET A 1 190 ? 8.203 2.790 -17.806 1.00 72.75 190 MET A C 1
ATOM 1563 O O . MET A 1 190 ? 6.981 2.691 -17.842 1.00 72.75 190 MET A O 1
ATOM 1567 N N . GLN A 1 191 ? 8.805 3.980 -17.747 1.00 75.44 191 GLN A N 1
ATOM 1568 C CA . GLN A 1 191 ? 8.059 5.236 -17.831 1.00 75.44 191 GLN A CA 1
ATOM 1569 C C . GLN A 1 191 ? 7.461 5.483 -19.227 1.00 75.44 191 GLN A C 1
ATOM 1571 O O . GLN A 1 191 ? 6.419 6.122 -19.336 1.00 75.44 191 GLN A O 1
ATOM 1576 N N . ASN A 1 192 ? 8.122 5.021 -20.290 1.00 70.75 192 ASN A N 1
ATOM 1577 C CA . ASN A 1 192 ? 7.742 5.343 -21.671 1.00 70.75 192 ASN A CA 1
ATOM 1578 C C . ASN A 1 192 ? 6.850 4.284 -22.330 1.00 70.75 192 ASN A C 1
ATOM 1580 O O . ASN A 1 192 ? 6.361 4.491 -23.441 1.00 70.75 192 ASN A O 1
ATOM 1584 N N . VAL A 1 193 ? 6.628 3.152 -21.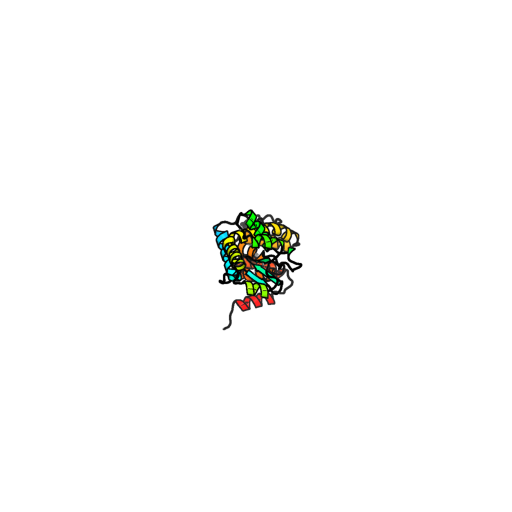663 1.00 72.00 193 VAL A N 1
ATOM 1585 C CA . VAL A 1 193 ? 5.814 2.052 -22.182 1.00 72.00 193 VAL A CA 1
ATOM 1586 C C . VAL A 1 193 ? 4.406 2.137 -21.616 1.00 72.00 193 VAL A C 1
ATOM 1588 O O . VAL A 1 193 ? 4.197 2.428 -20.437 1.00 72.00 193 VAL A O 1
ATOM 1591 N N . LYS A 1 194 ? 3.423 1.846 -22.469 1.00 70.62 194 LYS A N 1
ATOM 1592 C CA . LYS A 1 194 ? 2.015 1.796 -22.081 1.00 70.62 194 LYS A CA 1
ATOM 1593 C C . LYS A 1 194 ? 1.822 0.860 -20.881 1.00 70.62 194 LYS A C 1
ATOM 1595 O O . LYS A 1 194 ? 2.226 -0.297 -20.923 1.00 70.62 194 LYS A O 1
ATOM 1600 N N . ASP A 1 195 ? 1.172 1.371 -19.837 1.00 70.62 195 ASP A N 1
ATOM 1601 C CA . ASP A 1 195 ? 0.915 0.689 -18.560 1.00 70.62 195 ASP A CA 1
ATOM 1602 C C . ASP A 1 195 ? 2.179 0.289 -17.762 1.00 70.62 195 ASP A C 1
ATOM 1604 O O . ASP A 1 195 ? 2.087 -0.470 -16.794 1.00 70.62 195 ASP A O 1
ATOM 1608 N N . GLY A 1 196 ? 3.356 0.825 -18.100 1.00 74.75 196 GLY A N 1
ATOM 1609 C CA . GLY A 1 196 ? 4.608 0.521 -17.404 1.00 74.75 196 GLY A CA 1
ATOM 1610 C C . GLY A 1 196 ? 4.694 1.069 -15.970 1.00 74.75 196 GLY A C 1
ATOM 1611 O O . GLY A 1 196 ? 5.495 0.586 -15.168 1.00 74.75 196 GLY A O 1
ATOM 1612 N N . LEU A 1 197 ? 3.802 1.989 -15.587 1.00 79.94 197 LEU A N 1
ATOM 1613 C CA . LEU A 1 197 ? 3.657 2.440 -14.198 1.00 79.94 197 LEU A CA 1
ATOM 1614 C C . LEU A 1 197 ? 3.058 1.371 -13.280 1.00 79.94 197 LEU A C 1
ATOM 1616 O O . LEU A 1 197 ? 3.449 1.286 -12.121 1.00 79.94 197 LEU A O 1
ATOM 1620 N N . TYR A 1 198 ? 2.140 0.533 -13.770 1.00 80.19 198 TYR A N 1
ATOM 1621 C CA . TYR A 1 198 ? 1.515 -0.512 -12.952 1.00 80.19 198 TYR A CA 1
ATOM 1622 C C . TYR A 1 198 ? 2.540 -1.429 -12.250 1.00 80.19 198 TYR A C 1
ATOM 1624 O O . TYR A 1 198 ? 2.498 -1.514 -11.021 1.00 80.19 198 TYR A O 1
ATOM 1632 N N . PRO A 1 199 ? 3.488 -2.073 -12.957 1.00 73.19 199 PRO A N 1
ATOM 1633 C CA . PRO A 1 199 ? 4.453 -2.951 -12.300 1.00 73.19 199 PRO A CA 1
ATOM 1634 C C . PRO A 1 199 ? 5.454 -2.197 -11.418 1.00 73.19 199 PRO A C 1
ATOM 1636 O O . PRO A 1 199 ? 5.896 -2.737 -10.406 1.00 73.19 199 PRO A O 1
ATOM 1639 N N . LEU A 1 200 ? 5.789 -0.945 -11.753 1.00 75.38 200 LEU A N 1
ATOM 1640 C CA . LEU A 1 200 ? 6.612 -0.106 -10.881 1.00 75.38 200 LEU A CA 1
ATOM 1641 C C . LEU A 1 200 ? 5.897 0.169 -9.556 1.00 75.38 200 LEU A C 1
ATOM 1643 O O . LEU A 1 200 ? 6.512 0.101 -8.500 1.00 75.38 200 LEU A O 1
ATOM 1647 N N . LEU A 1 201 ? 4.596 0.447 -9.584 1.00 78.94 201 LEU A N 1
ATOM 1648 C CA . LEU A 1 201 ? 3.831 0.733 -8.372 1.00 78.94 201 LEU A CA 1
ATOM 1649 C C . LEU A 1 201 ? 3.504 -0.523 -7.559 1.00 78.94 201 LEU A C 1
ATOM 1651 O O . LEU A 1 201 ? 3.543 -0.455 -6.333 1.00 78.94 201 LEU A O 1
ATOM 1655 N N . ASP A 1 202 ? 3.271 -1.666 -8.212 1.00 71.88 202 ASP A N 1
ATOM 1656 C CA . ASP A 1 202 ? 3.166 -2.974 -7.539 1.00 71.88 202 ASP A CA 1
ATOM 1657 C C . ASP A 1 202 ? 4.487 -3.335 -6.824 1.00 71.88 202 ASP A C 1
ATOM 1659 O O . ASP A 1 202 ? 4.487 -3.939 -5.753 1.00 71.88 202 ASP A O 1
ATOM 1663 N N . TYR A 1 203 ? 5.626 -2.884 -7.368 1.00 62.84 203 TYR A N 1
ATOM 1664 C CA . TYR A 1 203 ? 6.952 -3.018 -6.757 1.00 62.84 203 TYR A CA 1
ATOM 1665 C C . TYR A 1 203 ? 7.211 -2.035 -5.602 1.00 62.84 203 TYR A C 1
ATOM 1667 O O . TYR A 1 203 ? 7.815 -2.408 -4.596 1.00 62.84 203 TYR A O 1
ATOM 1675 N N . VAL A 1 204 ? 6.743 -0.785 -5.705 1.00 56.66 204 VAL A N 1
ATOM 1676 C CA . VAL A 1 204 ? 7.023 0.308 -4.743 1.00 56.66 204 VAL A CA 1
ATOM 1677 C C . VAL A 1 204 ? 6.311 0.136 -3.391 1.00 56.66 204 VAL A C 1
ATOM 1679 O O . VAL A 1 204 ? 6.533 0.923 -2.466 1.00 56.66 204 VAL A O 1
ATOM 1682 N N . SER A 1 205 ? 5.535 -0.935 -3.182 1.00 54.28 205 SER A N 1
ATOM 1683 C CA . SER A 1 205 ? 5.179 -1.377 -1.827 1.00 54.28 205 SER A CA 1
ATOM 1684 C C . SER A 1 205 ? 6.445 -1.852 -1.082 1.00 54.28 205 SER A C 1
ATOM 1686 O O . SER A 1 205 ? 6.789 -3.030 -1.101 1.00 54.28 205 SER A O 1
ATOM 1688 N N . PHE A 1 206 ? 7.186 -0.903 -0.503 1.00 45.56 206 PHE A N 1
ATOM 1689 C CA . PHE A 1 206 ? 8.521 -1.042 0.092 1.00 45.56 206 PHE A CA 1
ATOM 1690 C C . PHE A 1 206 ? 8.762 -2.353 0.862 1.00 45.56 206 PHE A C 1
ATOM 1692 O O . PHE A 1 206 ? 8.460 -2.458 2.050 1.00 45.56 206 PHE A O 1
ATOM 1699 N N . ASP A 1 207 ? 9.414 -3.299 0.189 1.00 42.28 207 ASP A N 1
ATOM 1700 C CA . ASP A 1 207 ? 10.278 -4.319 0.778 1.00 42.28 207 ASP A CA 1
ATOM 1701 C C . ASP A 1 207 ? 11.384 -4.623 -0.246 1.00 42.28 207 ASP A C 1
ATOM 1703 O O . ASP A 1 207 ? 11.115 -5.155 -1.325 1.00 42.28 207 ASP A O 1
ATOM 1707 N N . GLU A 1 208 ? 12.629 -4.260 0.079 1.00 36.44 208 GLU A N 1
ATOM 1708 C CA . GLU A 1 208 ? 13.818 -4.435 -0.777 1.00 36.44 208 GLU A CA 1
ATOM 1709 C C . GLU A 1 208 ? 14.016 -5.899 -1.224 1.00 36.44 208 GLU A C 1
ATOM 1711 O O . GLU A 1 208 ? 14.695 -6.175 -2.210 1.00 36.44 208 GLU A O 1
ATOM 1716 N N . LYS A 1 209 ? 13.374 -6.859 -0.545 1.00 40.06 209 LYS A N 1
ATOM 1717 C CA . LYS A 1 209 ? 13.480 -8.299 -0.814 1.00 40.06 209 LYS A CA 1
ATOM 1718 C C . LYS A 1 209 ? 12.626 -8.805 -1.985 1.00 40.06 209 LYS A C 1
ATOM 1720 O O . LYS A 1 209 ? 12.678 -9.995 -2.290 1.00 40.06 209 LYS A O 1
ATOM 1725 N N . ARG A 1 210 ? 11.811 -7.959 -2.630 1.00 42.97 210 ARG A N 1
ATOM 1726 C CA . ARG A 1 210 ? 10.776 -8.401 -3.595 1.00 42.97 210 ARG A CA 1
ATOM 1727 C C . ARG A 1 210 ? 11.161 -8.324 -5.078 1.00 42.97 210 ARG A C 1
ATOM 1729 O O . ARG A 1 210 ? 10.376 -8.763 -5.917 1.00 42.97 210 ARG A O 1
ATOM 1736 N N . LEU A 1 211 ? 12.362 -7.846 -5.406 1.00 38.97 211 LEU A N 1
ATOM 1737 C CA . LEU A 1 211 ? 12.821 -7.637 -6.789 1.00 38.97 211 LEU A CA 1
ATOM 1738 C C . LEU A 1 211 ? 12.714 -8.891 -7.698 1.00 38.97 211 LEU A C 1
ATOM 1740 O O . LEU A 1 211 ? 12.138 -8.763 -8.778 1.00 38.97 211 LEU A O 1
ATOM 1744 N N . PRO A 1 212 ? 13.115 -10.111 -7.275 1.00 36.56 212 PRO A N 1
ATOM 1745 C CA . PRO A 1 212 ? 12.986 -11.325 -8.101 1.00 36.56 212 PRO A CA 1
ATOM 1746 C C . PRO A 1 212 ? 11.539 -11.733 -8.423 1.00 36.56 212 PRO A C 1
ATOM 1748 O O . PRO A 1 212 ? 11.256 -12.276 -9.486 1.00 36.56 212 PRO A O 1
ATOM 1751 N N . ILE A 1 213 ? 10.600 -11.463 -7.512 1.00 40.16 213 ILE A N 1
ATOM 1752 C CA . ILE A 1 213 ? 9.181 -11.817 -7.682 1.00 40.16 213 ILE A CA 1
ATOM 1753 C C . ILE A 1 213 ? 8.514 -10.860 -8.673 1.00 40.16 213 ILE A C 1
ATOM 1755 O O . ILE A 1 213 ? 7.676 -11.279 -9.470 1.00 40.16 213 ILE A O 1
ATOM 1759 N N . VAL A 1 214 ? 8.906 -9.588 -8.644 1.00 42.69 214 VAL A N 1
ATOM 1760 C CA . VAL A 1 214 ? 8.377 -8.557 -9.539 1.00 42.69 214 VAL A CA 1
ATOM 1761 C C . VAL A 1 214 ? 8.770 -8.805 -10.987 1.00 42.69 214 VAL A C 1
ATOM 1763 O O . VAL A 1 214 ? 7.904 -8.723 -11.851 1.00 42.69 214 VAL A O 1
ATOM 1766 N N . LEU A 1 215 ? 10.005 -9.230 -11.245 1.00 41.84 215 LEU A N 1
ATOM 1767 C CA . LEU A 1 215 ? 10.469 -9.600 -12.588 1.00 41.84 215 LEU A CA 1
ATOM 1768 C C . LEU A 1 215 ? 9.575 -10.666 -13.229 1.00 41.84 215 LEU A C 1
ATOM 1770 O O . LEU A 1 215 ? 8.974 -10.418 -14.267 1.00 41.84 215 LEU A O 1
ATOM 1774 N N . SER A 1 216 ? 9.350 -11.782 -12.530 1.00 41.19 216 SER A N 1
ATOM 1775 C CA . SER A 1 216 ? 8.502 -12.883 -13.026 1.00 41.19 216 SER A CA 1
ATOM 1776 C C . SER A 1 216 ? 7.027 -12.507 -13.259 1.00 41.19 216 SER A C 1
ATOM 1778 O O . SER A 1 216 ? 6.293 -13.199 -13.965 1.00 41.19 216 SER A O 1
ATOM 1780 N N . ARG A 1 217 ? 6.547 -11.427 -12.626 1.00 48.62 217 ARG A N 1
ATOM 1781 C CA . ARG A 1 217 ? 5.160 -10.943 -12.745 1.00 48.62 217 ARG A CA 1
ATOM 1782 C C . ARG A 1 217 ? 5.011 -9.886 -13.824 1.00 48.62 217 ARG A C 1
ATOM 1784 O O . ARG A 1 217 ? 3.998 -9.888 -14.521 1.00 48.62 217 ARG A O 1
ATOM 1791 N N . MET A 1 218 ? 6.026 -9.037 -13.981 1.00 48.38 218 MET A N 1
ATOM 1792 C CA . MET A 1 218 ? 6.160 -8.138 -15.123 1.00 48.38 218 MET A CA 1
ATOM 1793 C C . MET A 1 218 ? 6.083 -8.942 -16.415 1.00 48.38 218 MET A C 1
ATOM 1795 O O . MET A 1 218 ? 5.378 -8.518 -17.331 1.00 48.38 218 MET A O 1
ATOM 1799 N N . GLU A 1 219 ? 6.674 -10.146 -16.429 1.00 44.75 219 GLU A N 1
ATOM 1800 C CA . GLU A 1 219 ? 6.699 -10.999 -17.617 1.00 44.75 219 GLU A CA 1
ATOM 1801 C C . GLU A 1 219 ? 5.339 -11.411 -18.145 1.00 44.75 219 GLU A C 1
ATOM 1803 O O . GLU A 1 219 ? 5.131 -11.525 -19.347 1.00 44.75 219 GLU A O 1
ATOM 1808 N N . LYS A 1 220 ? 4.376 -11.564 -17.244 1.00 47.19 220 LYS A N 1
ATOM 1809 C CA . LYS A 1 220 ? 3.038 -12.029 -17.594 1.00 47.19 220 LYS A CA 1
ATOM 1810 C C . LYS A 1 220 ? 2.073 -10.895 -17.940 1.00 47.19 220 LYS A C 1
ATOM 1812 O O . LYS A 1 220 ? 0.925 -11.178 -18.269 1.00 47.19 220 LYS A O 1
ATOM 1817 N N . GLN A 1 221 ? 2.465 -9.629 -17.759 1.00 48.25 221 GLN A N 1
ATOM 1818 C CA . GLN A 1 221 ? 1.507 -8.518 -17.646 1.00 48.25 221 GLN A CA 1
ATOM 1819 C C . GLN A 1 221 ? 1.851 -7.254 -18.444 1.00 48.25 221 GLN A C 1
ATOM 1821 O O . GLN A 1 221 ? 1.007 -6.351 -18.509 1.00 48.25 221 GLN A O 1
ATOM 1826 N N . THR A 1 222 ? 3.041 -7.171 -19.042 1.00 50.34 222 THR A N 1
ATOM 1827 C CA . THR A 1 222 ? 3.351 -6.163 -20.066 1.00 50.34 222 THR A CA 1
ATOM 1828 C C . THR A 1 222 ? 3.045 -6.718 -21.453 1.00 50.34 222 THR A C 1
ATOM 1830 O O . THR A 1 222 ? 3.333 -7.874 -21.741 1.00 50.34 222 THR A O 1
ATOM 1833 N N . SER A 1 223 ? 2.443 -5.900 -22.317 1.00 46.84 223 SER A N 1
ATOM 1834 C CA . SER A 1 223 ? 2.158 -6.269 -23.709 1.00 46.84 223 SER A CA 1
ATOM 1835 C C . SER A 1 223 ? 3.365 -6.104 -24.638 1.00 46.84 223 SER A C 1
ATOM 1837 O O . SER A 1 223 ? 3.263 -6.422 -25.819 1.00 46.84 223 SER A O 1
ATOM 1839 N N . ASP A 1 224 ? 4.480 -5.565 -24.133 1.00 52.34 224 ASP A N 1
ATOM 1840 C CA . ASP A 1 224 ? 5.732 -5.440 -24.879 1.00 52.34 224 ASP A CA 1
ATOM 1841 C C . ASP A 1 224 ? 6.788 -6.394 -24.305 1.00 52.34 224 ASP A C 1
ATOM 1843 O O . ASP A 1 224 ? 7.530 -6.062 -23.376 1.00 52.34 224 ASP A O 1
ATOM 1847 N N . GLU A 1 225 ? 6.829 -7.605 -24.865 1.00 48.69 225 GLU A N 1
ATOM 1848 C CA . GLU A 1 225 ? 7.767 -8.673 -24.494 1.00 48.69 225 GLU A CA 1
ATOM 1849 C C . GLU A 1 225 ? 9.239 -8.263 -24.677 1.00 48.69 225 GLU A C 1
ATOM 1851 O O . GLU A 1 225 ? 10.115 -8.818 -24.020 1.00 48.69 225 GLU A O 1
ATOM 1856 N N . ARG A 1 226 ? 9.540 -7.253 -25.509 1.00 49.00 226 ARG A N 1
ATOM 1857 C CA . ARG A 1 226 ? 10.919 -6.781 -25.735 1.00 49.00 226 ARG A CA 1
ATOM 1858 C C . ARG A 1 226 ? 11.432 -5.929 -24.582 1.00 49.00 226 ARG A C 1
ATOM 1860 O O . ARG A 1 226 ? 12.583 -6.066 -24.185 1.00 49.00 226 ARG A O 1
ATOM 1867 N N . VAL A 1 227 ? 10.576 -5.079 -24.020 1.00 50.16 227 VAL A N 1
ATOM 1868 C CA . VAL A 1 227 ? 10.892 -4.251 -22.838 1.00 50.16 227 VAL A CA 1
ATOM 1869 C C . VAL A 1 227 ? 11.107 -5.138 -21.619 1.00 50.16 227 VAL A C 1
ATOM 1871 O O . VAL A 1 227 ? 11.971 -4.891 -20.782 1.00 50.16 227 VAL A O 1
ATOM 1874 N N . LEU A 1 228 ? 10.321 -6.202 -21.549 1.00 48.88 228 LEU A N 1
ATOM 1875 C CA . LEU A 1 228 ? 10.412 -7.213 -20.526 1.00 48.88 228 LEU A CA 1
ATOM 1876 C C . LEU A 1 228 ? 11.685 -8.050 -20.626 1.00 48.88 228 LEU A C 1
ATOM 1878 O O . LEU A 1 228 ? 12.395 -8.159 -19.636 1.00 48.88 228 LEU A O 1
ATOM 1882 N N . ALA A 1 229 ? 11.985 -8.591 -21.809 1.00 48.03 229 ALA A N 1
ATOM 1883 C CA . ALA A 1 229 ? 13.220 -9.321 -22.065 1.00 48.03 229 ALA A CA 1
ATOM 1884 C C . ALA A 1 229 ? 14.434 -8.434 -21.757 1.00 48.03 229 ALA A C 1
ATOM 1886 O O . ALA A 1 229 ? 15.310 -8.834 -20.996 1.00 48.03 229 ALA A O 1
ATOM 1887 N N . ALA A 1 230 ? 14.409 -7.174 -22.206 1.00 48.62 230 ALA A N 1
ATOM 1888 C CA . ALA A 1 230 ? 15.455 -6.204 -21.907 1.00 48.62 230 ALA A CA 1
ATOM 1889 C C . ALA A 1 230 ? 15.583 -5.900 -20.408 1.00 48.62 230 ALA A C 1
ATOM 1891 O O . ALA A 1 230 ? 16.694 -5.621 -19.980 1.00 48.62 230 ALA A O 1
ATOM 1892 N N . PHE A 1 231 ? 14.499 -5.962 -19.615 1.00 48.25 231 PHE A N 1
ATOM 1893 C CA . PHE A 1 231 ? 14.485 -5.773 -18.154 1.00 48.25 231 PHE A CA 1
ATOM 1894 C C . PHE A 1 231 ? 14.885 -7.044 -17.376 1.00 48.25 231 PHE A C 1
ATOM 1896 O O . PHE A 1 231 ? 15.516 -6.943 -16.324 1.00 48.25 231 PHE A O 1
ATOM 1903 N N . VAL A 1 232 ? 14.563 -8.233 -17.884 1.00 46.72 232 VAL A N 1
ATOM 1904 C CA . VAL A 1 232 ? 14.857 -9.547 -17.280 1.00 46.72 232 VAL A CA 1
ATOM 1905 C C . VAL A 1 232 ? 16.302 -9.964 -17.529 1.00 46.72 232 VAL A C 1
ATOM 1907 O O . VAL A 1 232 ? 17.012 -10.251 -16.563 1.00 46.72 232 VAL A O 1
ATOM 1910 N N . GLU A 1 233 ? 16.806 -9.816 -18.760 1.00 46.78 233 GLU A N 1
ATOM 1911 C CA . GLU A 1 233 ? 18.250 -9.838 -19.049 1.00 46.78 233 GLU A CA 1
ATOM 1912 C C . GLU A 1 233 ? 18.971 -8.814 -18.162 1.00 46.78 233 GLU A C 1
ATOM 1914 O O . GLU A 1 233 ? 20.101 -9.024 -17.704 1.00 46.78 233 GLU A O 1
ATOM 1919 N N . SER A 1 234 ? 18.257 -7.725 -17.826 1.00 43.25 234 SER A N 1
ATOM 1920 C CA . SER A 1 234 ? 18.671 -6.697 -16.884 1.00 43.25 234 SER A CA 1
ATOM 1921 C C . SER A 1 234 ? 18.656 -7.090 -15.382 1.00 43.25 234 SER A C 1
ATOM 1923 O O . SER A 1 234 ? 19.167 -6.352 -14.530 1.00 43.25 234 SER A O 1
ATOM 1925 N N . VAL A 1 235 ? 18.259 -8.296 -15.002 1.00 40.00 235 VAL A N 1
ATOM 1926 C CA . VAL A 1 235 ? 18.432 -8.769 -13.618 1.00 40.00 235 VAL A CA 1
ATOM 1927 C C . VAL A 1 235 ? 19.186 -10.093 -13.510 1.00 40.00 235 VAL A C 1
ATOM 1929 O O . VAL A 1 235 ? 19.949 -10.263 -12.557 1.00 40.00 235 VAL A O 1
ATOM 1932 N N . GLU A 1 236 ? 19.103 -10.964 -14.511 1.00 41.03 236 GLU A N 1
ATOM 1933 C CA . GLU A 1 236 ? 19.735 -12.290 -14.480 1.00 41.03 236 GLU A CA 1
ATOM 1934 C C . GLU A 1 236 ? 21.276 -12.238 -14.462 1.00 41.03 236 GLU A C 1
ATOM 1936 O O . GLU A 1 236 ? 21.901 -12.875 -13.615 1.00 41.03 236 GLU A O 1
ATOM 1941 N N . ASP A 1 237 ? 21.900 -11.375 -15.268 1.00 42.03 237 ASP A N 1
ATOM 1942 C CA . ASP A 1 237 ? 23.370 -11.256 -15.381 1.00 42.03 237 ASP A CA 1
ATOM 1943 C C . ASP A 1 237 ? 24.130 -10.824 -14.101 1.00 42.03 237 ASP A C 1
ATOM 1945 O O . ASP A 1 237 ? 25.359 -10.887 -14.066 1.00 42.03 237 ASP A O 1
ATOM 1949 N N . ASN A 1 238 ? 23.454 -10.342 -13.049 1.00 41.91 238 ASN A N 1
ATOM 1950 C CA . ASN A 1 238 ? 24.107 -9.612 -11.944 1.00 41.91 238 ASN A CA 1
ATOM 1951 C C . ASN A 1 238 ? 23.853 -10.163 -10.527 1.00 41.91 238 ASN A C 1
ATOM 1953 O O . ASN A 1 238 ? 24.326 -9.564 -9.562 1.00 41.91 238 ASN A O 1
ATOM 1957 N N . THR A 1 239 ? 23.149 -11.288 -10.365 1.00 36.66 239 THR A N 1
ATOM 1958 C CA . THR A 1 239 ? 22.922 -11.899 -9.033 1.00 36.66 239 THR A CA 1
ATOM 1959 C C . THR A 1 239 ? 23.820 -13.103 -8.739 1.00 36.66 239 THR A C 1
ATOM 1961 O O . THR A 1 239 ? 23.810 -13.611 -7.619 1.00 36.66 239 THR A O 1
ATOM 1964 N N . GLY A 1 240 ? 24.594 -13.582 -9.720 1.00 35.44 240 GLY A N 1
ATOM 1965 C CA . GLY A 1 240 ? 25.360 -14.828 -9.594 1.00 35.44 240 GLY A CA 1
ATOM 1966 C C . GLY A 1 240 ? 24.488 -16.089 -9.506 1.00 35.44 240 GLY A C 1
ATOM 1967 O O . GLY A 1 240 ? 25.021 -17.181 -9.324 1.00 35.44 240 GLY A O 1
ATOM 1968 N N . PHE A 1 241 ? 23.165 -15.972 -9.657 1.00 36.72 241 PHE A N 1
ATOM 1969 C CA . PHE A 1 241 ? 22.292 -17.117 -9.882 1.00 36.72 241 PHE A CA 1
ATOM 1970 C C . PHE A 1 241 ? 22.450 -17.553 -11.338 1.00 36.72 241 PHE A C 1
ATOM 1972 O O . PHE A 1 241 ? 21.956 -16.894 -12.246 1.00 36.72 241 PHE A O 1
ATOM 1979 N N . SER A 1 242 ? 23.160 -18.661 -11.570 1.00 36.22 242 SER A N 1
ATOM 1980 C CA . SER A 1 242 ? 23.184 -19.312 -12.880 1.00 36.22 242 SER A CA 1
ATOM 1981 C C . SER A 1 242 ? 21.746 -19.617 -13.312 1.00 36.22 242 SER A C 1
ATOM 1983 O O . SER A 1 242 ? 21.028 -20.305 -12.579 1.00 36.22 242 SER A O 1
ATOM 1985 N N . GLY A 1 243 ? 21.355 -19.113 -14.484 1.00 39.38 243 GLY A N 1
ATOM 1986 C CA . GLY A 1 243 ? 19.991 -19.032 -15.023 1.00 39.38 243 GLY A CA 1
ATOM 1987 C C . GLY A 1 243 ? 19.159 -20.317 -15.131 1.00 39.38 243 GLY A C 1
ATOM 1988 O O . GLY A 1 243 ? 18.019 -20.241 -15.562 1.00 39.38 243 GLY A O 1
ATOM 1989 N N . GLY A 1 244 ? 19.627 -21.477 -14.664 1.00 38.09 244 GLY A N 1
ATOM 1990 C CA . GLY A 1 244 ? 18.824 -22.708 -14.671 1.00 38.09 244 GLY A CA 1
ATOM 1991 C C . GLY A 1 244 ? 17.577 -22.635 -13.779 1.00 38.09 244 GLY A C 1
ATOM 1992 O O . GLY A 1 244 ? 16.496 -23.041 -14.182 1.00 38.09 244 GLY A O 1
ATOM 1993 N N . ALA A 1 245 ? 17.672 -22.049 -12.579 1.00 39.62 245 ALA A N 1
ATOM 1994 C CA . ALA A 1 245 ? 16.568 -22.090 -11.608 1.00 39.62 245 ALA A CA 1
ATOM 1995 C C . ALA A 1 245 ? 15.431 -21.084 -11.877 1.00 39.62 245 ALA A C 1
ATOM 1997 O O . ALA A 1 245 ? 14.356 -21.214 -11.288 1.00 39.62 245 ALA A O 1
ATOM 1998 N N . VAL A 1 246 ? 15.661 -20.074 -12.722 1.00 37.47 246 VAL A N 1
ATOM 1999 C CA . VAL A 1 246 ? 14.645 -19.083 -13.116 1.00 37.47 246 VAL A CA 1
ATOM 2000 C C . VAL A 1 246 ? 13.995 -19.512 -14.432 1.00 37.47 246 VAL A C 1
ATOM 2002 O O . VAL A 1 246 ? 12.766 -19.587 -14.478 1.00 37.47 246 VAL A O 1
ATOM 2005 N N . GLU A 1 247 ? 14.777 -19.958 -15.425 1.00 39.41 247 GLU A N 1
ATOM 2006 C CA . GLU A 1 247 ? 14.248 -20.534 -16.671 1.00 39.41 247 GLU A CA 1
ATOM 2007 C C . GLU A 1 247 ? 13.430 -21.816 -16.442 1.00 39.41 247 GLU A C 1
ATOM 2009 O O . GLU A 1 247 ? 12.331 -21.935 -16.988 1.00 39.41 247 GLU A O 1
ATOM 2014 N N . ASP A 1 248 ? 13.888 -22.754 -15.599 1.00 42.69 248 ASP A N 1
ATOM 2015 C CA . ASP A 1 248 ? 13.137 -23.990 -15.306 1.00 42.69 248 ASP A CA 1
ATOM 2016 C C . ASP A 1 248 ? 11.813 -23.688 -14.591 1.00 42.69 248 ASP A C 1
ATOM 2018 O O . ASP A 1 248 ? 10.792 -24.353 -14.799 1.00 42.69 248 ASP A O 1
ATOM 2022 N N . ARG A 1 249 ? 11.796 -22.629 -13.774 1.00 42.50 249 ARG A N 1
ATOM 2023 C CA . ARG A 1 249 ? 10.613 -22.216 -13.018 1.00 42.50 249 ARG A CA 1
ATOM 2024 C C . ARG A 1 249 ? 9.619 -21.478 -13.907 1.00 42.50 249 ARG A C 1
ATOM 2026 O O . ARG A 1 249 ? 8.426 -21.741 -13.786 1.00 42.50 249 ARG A O 1
ATOM 2033 N N . ILE A 1 250 ? 10.084 -20.645 -14.838 1.00 38.47 250 ILE A N 1
ATOM 2034 C CA . ILE A 1 250 ? 9.252 -20.005 -15.868 1.00 38.47 250 ILE A CA 1
ATOM 2035 C C . ILE A 1 250 ? 8.675 -21.063 -16.824 1.00 38.47 250 ILE A C 1
ATOM 2037 O O . ILE A 1 250 ? 7.465 -21.070 -17.056 1.00 38.47 250 ILE A O 1
ATOM 2041 N N . ARG A 1 251 ? 9.475 -22.042 -17.276 1.00 38.97 251 ARG A N 1
ATOM 2042 C CA . ARG A 1 251 ? 8.996 -23.159 -18.117 1.00 38.97 251 ARG A CA 1
ATOM 2043 C C . ARG A 1 251 ? 7.952 -24.033 -17.422 1.00 38.97 251 ARG A C 1
ATOM 2045 O O . ARG A 1 251 ? 6.980 -24.418 -18.068 1.00 38.97 251 ARG A O 1
ATOM 2052 N N . SER A 1 252 ? 8.085 -24.283 -16.115 1.00 42.50 252 SER A N 1
ATOM 2053 C CA . SER A 1 252 ? 7.098 -25.066 -15.348 1.00 42.50 252 SER A CA 1
ATOM 2054 C C . SER A 1 252 ? 5.702 -24.427 -15.282 1.00 42.50 252 SER A C 1
ATOM 2056 O O . SER A 1 252 ? 4.714 -25.130 -15.093 1.00 42.50 252 SER A O 1
ATOM 2058 N N . TYR A 1 253 ? 5.598 -23.106 -15.480 1.00 36.38 253 TYR A N 1
ATOM 2059 C CA . TYR A 1 253 ? 4.317 -22.392 -15.519 1.00 36.38 253 TYR A CA 1
ATOM 2060 C C . TYR A 1 253 ? 3.728 -22.249 -16.927 1.00 36.38 253 TYR A C 1
ATOM 2062 O O . TYR A 1 253 ? 2.549 -21.919 -17.043 1.00 36.38 253 TYR A O 1
ATOM 2070 N N . LEU A 1 254 ? 4.528 -22.452 -17.978 1.00 35.91 254 LEU A N 1
ATOM 2071 C CA . LEU A 1 254 ? 4.128 -22.223 -19.372 1.00 35.91 254 LEU A CA 1
ATOM 2072 C C . LEU A 1 254 ? 3.709 -23.503 -20.112 1.00 35.91 254 LEU A C 1
ATOM 2074 O O . LEU A 1 254 ? 3.057 -23.403 -21.145 1.00 35.91 254 LEU A O 1
ATOM 2078 N N . ASN A 1 255 ? 4.011 -24.688 -19.574 1.00 35.97 255 ASN A N 1
ATOM 2079 C CA . ASN A 1 255 ? 3.503 -25.969 -20.076 1.00 35.97 255 ASN A CA 1
ATOM 2080 C C . ASN A 1 255 ? 2.907 -26.798 -18.926 1.00 35.97 255 ASN A C 1
ATOM 2082 O O . ASN A 1 255 ? 3.648 -27.520 -18.255 1.00 35.97 255 ASN A O 1
ATOM 2086 N N . PRO A 1 256 ? 1.585 -26.740 -18.677 1.00 34.03 256 PRO A N 1
ATOM 2087 C CA . PRO A 1 256 ? 0.949 -27.694 -17.786 1.00 34.03 256 PRO A CA 1
ATOM 2088 C C . PRO A 1 256 ? 0.860 -29.036 -18.520 1.00 34.03 256 PRO A C 1
ATOM 2090 O O . PRO A 1 256 ? 0.072 -29.198 -19.451 1.00 34.03 256 PRO A O 1
ATOM 2093 N N . VAL A 1 257 ? 1.692 -30.000 -18.129 1.00 35.72 257 VAL A N 1
ATOM 2094 C CA . VAL A 1 257 ? 1.416 -31.404 -18.449 1.00 35.72 257 VAL A CA 1
ATOM 2095 C C . VAL A 1 257 ? 0.226 -31.804 -17.577 1.00 35.72 257 VAL A C 1
ATOM 2097 O O . VAL A 1 257 ? 0.316 -31.711 -16.352 1.00 35.72 257 VAL A O 1
ATOM 2100 N N . TYR A 1 258 ? -0.893 -32.142 -18.220 1.00 41.59 258 TYR A N 1
ATOM 2101 C CA . TYR A 1 258 ? -2.069 -32.735 -17.576 1.00 41.59 258 TYR A CA 1
ATOM 2102 C C . TYR A 1 258 ? -1.740 -34.095 -16.958 1.00 41.59 258 TYR A C 1
ATOM 2104 O O . TYR A 1 258 ? -0.964 -34.849 -17.590 1.00 41.59 258 TYR A O 1
#

Radius of gyration: 29.22 Å; chains: 1; bounding box: 78×50×112 Å

pLDDT: mean 71.58, std 23.6, range [33.16, 98.38]